Protein 5YVN (pdb70)

Nearest PDB structures (foldseek):
  3vln-assembly1_A-2  TM=1.001E+00  e=2.030E-38  Homo sapiens
  4is0-assembly1_A-2  TM=9.999E-01  e=3.212E-38  Homo sapiens
  6mhb-assembly2_F  TM=9.960E-01  e=1.726E-37  Homo sapiens
  6mhc-assembly1_B  TM=9.888E-01  e=3.153E-36  Homo sapiens
  8qll-assembly1_B  TM=9.725E-01  e=2.127E-32  Rattus norvegicus

GO terms:
  GO:0005737 cytoplasm (C, IDA)
  GO:0042178 xenobiotic catabolic process (P, IDA)
  GO:0016491 oxidoreductase activity (F, IDA)
  GO:0045174 glutathione dehydrogenase (ascorbate) activity (F, IDA)
  GO:0004364 glutathione transferase activity (F, IDA)
  GO:0019852 L-ascorbic acid metabolic process (P, IDA)
  GO:0071243 cellular response to arsenic-containing substance (P, IDA)
  GO:0045174 glutathione dehydrogenase (ascorbate) activity (F, EXP)
  GO:0004364 glutathione transferase activity (F, EXP)
  GO:0005829 cytosol (C, TAS)
  GO:0005515 protein binding (F, IPI)
  GO:0010880 regulation of release of sequestered calcium ion into cytosol by sarcoplasmic reticulum (P, IDA)
  GO:0010881 regulation of cardiac muscle contraction by regulation of the release of sequestered calcium ion (P, IDA)
  GO:0014810 positive regulation of skeletal muscle contraction by regulation of release of sequestered calcium ion (P, IDA)
  GO:0051280 negative regulation of release of sequestered calcium ion into cytosol (P, IDA)
  GO:0051281 positive regulation of release of sequestered calcium ion into cytosol (P, IDA)
  GO:0070062 extracellular exosome (C, HDA)

Sequence (238 aa):
ESARSLGKGSAPPGPVPEGSIRIYSMRFCPFAERTRLVLKAKGIRHEVININLKNKPEWFFKKNPFGLVPVLENSQGQLIYESAITCEYLDEAYPGKKLLPDDPYEKACQKMILELFSKVPSLVGSFIRSQNKEDYAGLKEEFRKEFTKLEEVLTNNKKTTFFGGNSISMIDYLIWPWFERLEAMKLNECVDHTPKLKLWMAAMKEDPTVSALLTSEKDWQGFLELYLQNSPEACCDYGL

CATH classification: 3.40.30.10 (+1 more: 1.20.1050.10)

InterPro domains:
  IPR004045 Glutathione S-transferase, N-terminal [PF13409] (31-95)
  IPR004045 Glutathione S-transferase, N-terminal [PS50404] (22-101)
  IPR004046 Glutathione S-transferase, C-terminal [PF14497] (140-218)
  IPR005442 Glutathione S-transferase, omega-class [PR01625] (22-37)
  IPR005442 Glutathione S-transferase, omega-class [PR01625] (97-111)
  IPR005442 Glutathione S-transferase, omega-class [PR01625] (164-183)
  IPR010987 Glutathione S-transferase, C-terminal-like [PS50405] (106-230)
  IPR036249 Thioredoxin-like superfamily [SSF52833] (24-121)
  IPR036282 Glutathione S-transferase, C-terminal domain superfamily [SSF47616] (103-238)
  IPR040079 Glutathione transferase family [SFLDS00019] (22-223)
  IPR045073 Glutathione S-transferase Omega/Tau-like [SFLDG01152] (22-223)
  IPR050983 Glutathione S-transferase Omega/HSP26 [PTHR43968] (1-241)

B-factor: mean 21.1, std 11.39, range [7.14, 67.26]

Radius of gyration: 18.1 Å; Cα contacts (8 Å, |Δi|>4): 358; chains: 1; bounding box: 29×46×52 Å

Secondary structure (DSSP, 8-state):
-TTPPB-TTPPPP-PPPTT-EEEEE-TT-HHHHHHHHHHHHTT--EEEEEB-TTS--GGGGGT-TT--S-EEE-TT--EEESHHHHHHHHHHHS-SS-SS-SSHHHHHHHHHHHHHHTTHHHHHHHTTT--SHHHHHHHHHHHHHHHHHHHHHHHHH--SBTTBSS--HHHHHHHHHHHTHHHHT-GGGGTT-HHHHHHHHHHHTSHHHHHHPPPHHHHHHHHHHHTTT-TTGGGTT-

Organism: Homo sapiens (NCBI:txid9606)

Foldseek 3Di:
DVQDADFAPGDDDDAADPQEKEWAAFLLDLLQQLLQLLCVVQVRHYYYHYALLLGGYPCCCVLPVVSDDTWMAHNVGDIDDGSVRSSVCSQVVGDDDHLADPDPVLNVQLVVVCVLLVCLVCLVVLLLVQDDDVSVVVSLVVLLVSVVSVLVQCVVQVELENSHVDRGSSCSNRLSSVLCCVLSVNLCSCVVSVSVNSSNVVQCVDPSSVVSRDDSVQSNQLVVCVSVSHSCSSVGPD

Solvent-accessible surface area: 11954 Å² total; per-residue (Å²): 140,123,37,122,13,58,14,139,68,30,77,92,31,43,123,6,69,160,52,19,0,11,0,0,0,4,61,9,11,25,84,0,3,16,0,37,0,0,1,91,32,23,68,12,169,66,56,66,24,10,0,12,35,69,58,60,0,97,12,0,96,171,35,2,96,123,0,98,12,4,0,0,15,15,54,146,41,93,70,26,69,81,8,23,90,0,0,40,58,0,3,129,53,55,110,55,130,94,4,16,39,124,71,105,142,72,61,40,27,8,95,104,10,35,123,63,1,57,123,1,25,80,23,32,11,29,39,91,173,30,158,80,160,115,58,69,54,39,5,37,100,71,0,52,132,8,0,64,63,0,18,111,24,2,59,124,74,153,34,70,21,1,32,14,110,71,20,15,0,1,0,5,8,0,0,0,5,3,23,13,1,84,14,4,111,0,57,94,1,0,71,145,5,78,76,0,102,125,3,15,53,19,0,91,138,17,109,13,0,61,66,30,62,43,59,56,146,57,19,90,11,10,28,95,42,64,89,127,102,14,64,105,0,2,16,72,69,66

Structure (mmCIF, N/CA/C/O backbone):
data_5YVN
#
_entry.id   5YVN
#
_cell.length_a   57.226
_cell.length_b   57.226
_cell.length_c   140.051
_cell.angle_alpha   90.00
_cell.angle_beta   90.00
_cell.angle_gamma   120.00
#
_symmetry.space_group_name_H-M   'P 31 2 1'
#
loop_
_entity.id
_entity.type
_entity.pdbx_description
1 polymer 'Glutathione S-transferase omega-1'
2 non-polymer GLUTATHIONE
3 non-polymer 'SULFATE ION'
4 non-polymer 'ACETATE ION'
5 water water
#
loop_
_atom_site.group_PDB
_atom_site.id
_atom_site.type_symbol
_atom_site.label_atom_id
_atom_site.label_alt_id
_atom_site.label_comp_id
_atom_site.label_asym_id
_atom_site.label_entity_id
_atom_site.label_seq_id
_atom_site.pdbx_PDB_ins_code
_atom_site.Cartn_x
_atom_site.Cartn_y
_atom_site.Cartn_z
_atom_site.occupancy
_atom_site.B_iso_or_equiv
_atom_site.auth_seq_id
_atom_site.auth_comp_id
_atom_site.auth_asym_id
_atom_site.auth_atom_id
_atom_site.pdbx_PDB_model_num
ATOM 1 N N . GLU A 1 4 ? 35.560 -4.802 2.225 1.00 39.17 4 GLU A N 1
ATOM 2 C CA . GLU A 1 4 ? 34.373 -4.516 1.428 1.00 34.01 4 GLU A CA 1
ATOM 3 C C . GLU A 1 4 ? 33.605 -5.795 1.102 1.00 30.24 4 GLU A C 1
ATOM 4 O O . GLU A 1 4 ? 32.484 -5.750 0.601 1.00 25.92 4 GLU A O 1
ATOM 10 N N . SER A 1 5 ? 34.205 -6.942 1.401 1.00 27.55 5 SER A N 1
ATOM 11 C CA . SER A 1 5 ? 33.520 -8.219 1.237 1.00 29.17 5 SER A CA 1
ATOM 12 C C . SER A 1 5 ? 32.296 -8.303 2.146 1.00 23.23 5 SER A C 1
ATOM 13 O O . SER A 1 5 ? 31.356 -9.054 1.882 1.00 26.45 5 SER A O 1
ATOM 16 N N . ALA A 1 6 ? 32.326 -7.532 3.230 1.00 21.18 6 ALA A N 1
ATOM 17 C CA . ALA A 1 6 ? 31.259 -7.538 4.218 1.00 18.05 6 ALA A CA 1
ATOM 18 C C . ALA A 1 6 ? 30.072 -6.667 3.815 1.00 14.13 6 ALA A C 1
ATOM 19 O O . ALA A 1 6 ? 29.061 -6.661 4.500 1.00 13.60 6 ALA A O 1
ATOM 21 N N . ARG A 1 7 ? 30.192 -5.933 2.710 1.00 14.98 7 ARG A N 1
ATOM 22 C CA . ARG A 1 7 ? 29.092 -5.079 2.257 1.00 14.32 7 ARG A CA 1
ATOM 23 C C . ARG A 1 7 ? 27.778 -5.853 2.127 1.00 14.41 7 ARG A C 1
ATOM 24 O O . ARG A 1 7 ? 27.750 -6.992 1.622 1.00 14.68 7 ARG A O 1
ATOM 32 N N . SER A 1 8 ? 26.687 -5.236 2.572 1.00 13.26 8 SER A N 1
ATOM 33 C CA . SER A 1 8 ? 25.394 -5.903 2.583 1.00 13.56 8 SER A CA 1
ATOM 34 C C . SER A 1 8 ? 24.804 -6.071 1.198 1.00 15.29 8 SER A C 1
ATOM 35 O O . SER A 1 8 ? 25.149 -5.347 0.261 1.00 17.18 8 SER A O 1
ATOM 38 N N . LEU A 1 9 ? 23.908 -7.043 1.088 1.00 13.59 9 LEU A N 1
ATOM 39 C CA . LEU A 1 9 ? 23.107 -7.218 -0.112 1.00 14.25 9 LEU A CA 1
ATOM 40 C C . LEU A 1 9 ? 21.731 -6.613 0.130 1.00 13.18 9 LEU A C 1
ATOM 41 O O . LEU A 1 9 ? 21.111 -6.841 1.178 1.00 14.19 9 LEU A O 1
ATOM 46 N N . GLY A 1 10 ? 21.265 -5.829 -0.832 1.00 17.13 10 GLY A N 1
ATOM 47 C CA . GLY A 1 10 ? 19.985 -5.167 -0.691 1.00 16.86 10 GLY A CA 1
ATOM 48 C C . GLY A 1 10 ? 19.085 -5.345 -1.896 1.00 18.18 10 GLY A C 1
ATOM 49 O O . GLY A 1 10 ? 19.267 -6.260 -2.701 1.00 16.70 10 GLY A O 1
ATOM 50 N N . LYS A 1 11 ? 18.109 -4.454 -2.024 1.00 16.66 11 LYS A N 1
ATOM 51 C CA . LYS A 1 11 ? 17.145 -4.526 -3.108 1.00 20.10 11 LYS A CA 1
ATOM 52 C C . LYS A 1 11 ? 17.858 -4.543 -4.454 1.00 20.07 11 LYS A C 1
ATOM 53 O O . LYS A 1 11 ? 18.744 -3.726 -4.713 1.00 22.59 11 LYS A O 1
ATOM 59 N N . GLY A 1 12 ? 17.471 -5.487 -5.307 1.00 19.58 12 GLY A N 1
ATOM 60 C CA . GLY A 1 12 ? 18.070 -5.606 -6.620 1.00 17.19 12 GLY A CA 1
ATOM 61 C C . GLY A 1 12 ? 19.238 -6.576 -6.678 1.00 16.53 12 GLY A C 1
ATOM 62 O O . GLY A 1 12 ? 19.657 -6.951 -7.771 1.00 18.92 12 GLY A O 1
ATOM 63 N N . SER A 1 13 ? 19.776 -6.975 -5.529 1.00 16.83 13 SER A N 1
ATOM 64 C CA . SER A 1 13 ? 20.902 -7.903 -5.532 1.00 17.31 13 SER A CA 1
ATOM 65 C C . SER A 1 13 ? 20.464 -9.264 -6.047 1.00 16.28 13 SER A C 1
ATOM 66 O O . SER A 1 13 ? 19.293 -9.644 -5.912 1.00 17.39 13 SER A O 1
ATOM 69 N N . ALA A 1 14 ? 21.400 -9.997 -6.644 1.00 15.94 14 ALA A N 1
ATOM 70 C CA . ALA A 1 14 ? 21.116 -11.335 -7.144 1.00 16.21 14 ALA A CA 1
ATOM 71 C C . ALA A 1 14 ? 20.964 -12.312 -5.988 1.00 16.44 14 ALA A C 1
ATOM 72 O O . ALA A 1 14 ? 21.719 -12.250 -5.026 1.00 14.15 14 ALA A O 1
ATOM 74 N N . PRO A 1 15 ? 19.979 -13.219 -6.081 1.00 15.44 15 PRO A N 1
ATOM 75 C CA . PRO A 1 15 ? 19.885 -14.283 -5.079 1.00 16.81 15 PRO A CA 1
ATOM 76 C C . PRO A 1 15 ? 21.192 -15.076 -5.028 1.00 15.01 15 PRO A C 1
ATOM 77 O O . PRO A 1 15 ? 21.743 -15.406 -6.076 1.00 16.14 15 PRO A O 1
ATOM 81 N N . PRO A 1 16 ? 21.689 -15.371 -3.827 1.00 14.30 16 PRO A N 1
ATOM 82 C CA . PRO A 1 16 ? 22.975 -16.063 -3.712 1.00 14.74 16 PRO A CA 1
ATOM 83 C C . PRO A 1 16 ? 22.887 -17.529 -4.107 1.00 15.15 16 PRO A C 1
ATOM 84 O O . PRO A 1 16 ? 21.799 -18.115 -4.119 1.00 16.64 16 PRO A O 1
ATOM 88 N N . GLY A 1 17 ? 24.029 -18.118 -4.428 1.00 15.40 17 GLY A N 1
ATOM 89 C CA . GLY A 1 17 ? 24.076 -19.512 -4.807 1.00 15.04 17 GLY A CA 1
ATOM 90 C C . GLY A 1 17 ? 24.055 -20.429 -3.600 1.00 12.76 17 GLY A C 1
ATOM 91 O O . GLY A 1 17 ? 24.015 -19.984 -2.451 1.00 12.51 17 GLY A O 1
ATOM 92 N N . PRO A 1 18 ? 24.083 -21.735 -3.858 1.00 13.24 18 PRO A N 1
ATOM 93 C CA . PRO A 1 18 ? 24.067 -22.724 -2.784 1.00 15.05 18 PRO A CA 1
ATOM 94 C C . PRO A 1 18 ? 25.246 -22.579 -1.827 1.00 15.18 18 PRO A C 1
ATOM 95 O O . PRO A 1 18 ? 26.339 -22.155 -2.198 1.00 14.34 18 PRO A O 1
ATOM 99 N N . VAL A 1 19 ? 25.003 -22.955 -0.583 1.00 13.48 19 VAL A N 1
ATOM 100 C CA . VAL A 1 19 ? 26.034 -23.012 0.433 1.00 12.14 19 VAL A CA 1
ATOM 101 C C . VAL A 1 19 ? 26.927 -24.227 0.162 1.00 12.85 19 VAL A C 1
ATOM 102 O O . VAL A 1 19 ? 26.441 -25.340 -0.022 1.00 14.66 19 VAL A O 1
ATOM 106 N N . PRO A 1 20 ? 28.244 -24.020 0.131 1.00 13.21 20 PRO A N 1
ATOM 107 C CA . PRO A 1 20 ? 29.123 -25.152 -0.168 1.00 17.08 20 PRO A CA 1
ATOM 108 C C . PRO A 1 20 ? 29.166 -26.191 0.946 1.00 15.90 20 PRO A C 1
ATOM 109 O O . PRO A 1 20 ? 29.067 -25.856 2.124 1.00 15.52 20 PRO A O 1
ATOM 113 N N . GLU A 1 21 ? 29.319 -27.451 0.563 1.00 17.44 21 GLU A N 1
ATOM 114 C CA . GLU A 1 21 ? 29.498 -28.520 1.530 1.00 18.30 21 GLU A CA 1
ATOM 115 C C . GLU A 1 21 ? 30.646 -28.177 2.476 1.00 18.16 21 GLU A C 1
ATOM 116 O O . GLU A 1 21 ? 31.674 -27.649 2.053 1.00 19.83 21 GLU A O 1
ATOM 122 N N . GLY A 1 22 ? 30.455 -28.442 3.763 1.00 18.67 22 GLY A N 1
ATOM 123 C CA . GLY A 1 22 ? 31.482 -28.156 4.746 1.00 19.57 22 GLY A CA 1
ATOM 124 C C . GLY A 1 22 ? 31.348 -26.806 5.425 1.00 17.40 22 GLY A C 1
ATOM 125 O O . GLY A 1 22 ? 32.045 -26.545 6.409 1.00 19.27 22 GLY A O 1
ATOM 126 N N . SER A 1 23 ? 30.459 -25.952 4.908 1.00 15.15 23 SER A N 1
ATOM 127 C CA . SER A 1 23 ? 30.193 -24.637 5.486 1.00 14.80 23 SER A CA 1
ATOM 128 C C . SER A 1 23 ? 28.725 -24.460 5.789 1.00 12.32 23 SER A C 1
ATOM 129 O O . SER A 1 23 ? 27.870 -25.101 5.189 1.00 14.43 23 SER A O 1
ATOM 132 N N . ILE A 1 24 ? 28.433 -23.580 6.731 1.00 12.60 24 ILE A N 1
ATOM 133 C CA . ILE A 1 24 ? 27.071 -23.122 6.914 1.00 10.24 24 ILE A CA 1
ATOM 134 C C . ILE A 1 24 ? 27.068 -21.611 6.675 1.00 11.13 24 ILE A C 1
ATOM 135 O O . ILE A 1 24 ? 28.092 -20.952 6.851 1.00 12.17 24 ILE A O 1
ATOM 140 N N . ARG A 1 25 ? 25.943 -21.076 6.223 1.00 10.28 25 ARG A N 1
ATOM 141 C CA . ARG A 1 25 ? 25.828 -19.653 5.933 1.00 9.75 25 ARG A CA 1
ATOM 142 C C . ARG A 1 25 ? 24.931 -18.978 6.954 1.00 9.10 25 ARG A C 1
ATOM 143 O O . ARG A 1 25 ? 23.882 -19.510 7.316 1.00 9.57 25 ARG A O 1
ATOM 151 N N . ILE A 1 26 ? 25.343 -17.811 7.429 1.00 8.76 26 ILE A N 1
ATOM 152 C CA . ILE A 1 26 ? 24.455 -16.966 8.205 1.00 7.86 26 ILE A CA 1
ATOM 153 C C . ILE A 1 26 ? 24.105 -15.699 7.422 1.00 8.09 26 ILE A C 1
ATOM 154 O O . ILE A 1 26 ? 24.989 -15.003 6.895 1.00 9.38 26 ILE A O 1
ATOM 159 N N . TYR A 1 27 ? 22.801 -15.431 7.335 1.00 8.91 27 TYR A N 1
ATOM 160 C CA . TYR A 1 27 ? 22.283 -14.142 6.894 1.00 8.83 27 TYR A CA 1
ATOM 161 C C . TYR A 1 27 ? 22.217 -13.282 8.138 1.00 9.09 27 TYR A C 1
ATOM 162 O O . TYR A 1 27 ? 21.530 -13.649 9.117 1.00 9.57 27 TYR A O 1
ATOM 171 N N . SER A 1 28 ? 22.934 -12.156 8.109 1.00 8.55 28 SER A N 1
ATOM 172 C CA . SER A 1 28 ? 23.238 -11.397 9.307 1.00 8.86 28 SER A CA 1
ATOM 173 C C . SER A 1 28 ? 23.130 -9.913 9.011 1.00 8.48 28 SER A C 1
ATOM 174 O O . SER A 1 28 ? 22.744 -9.490 7.906 1.00 9.45 28 SER A O 1
ATOM 177 N N . MET A 1 29 ? 23.481 -9.120 10.011 1.00 9.23 29 MET A N 1
ATOM 178 C CA . MET A 1 29 ? 23.734 -7.702 9.831 1.00 9.56 29 MET A CA 1
ATOM 179 C C . MET A 1 29 ? 24.733 -7.375 10.928 1.00 9.28 29 MET A C 1
ATOM 180 O O . MET A 1 29 ? 24.563 -7.831 12.058 1.00 10.66 29 MET A O 1
ATOM 185 N N . ARG A 1 30 ? 25.773 -6.607 10.621 1.00 10.60 30 ARG A N 1
ATOM 186 C CA . ARG A 1 30 ? 26.924 -6.512 11.519 1.00 12.17 30 ARG A CA 1
ATOM 187 C C . ARG A 1 30 ? 26.600 -5.895 12.871 1.00 10.56 30 ARG A C 1
ATOM 188 O O . ARG A 1 30 ? 27.327 -6.121 13.831 1.00 12.96 30 ARG A O 1
ATOM 196 N N . PHE A 1 31 ? 25.516 -5.132 12.949 1.00 11.05 31 PHE A N 1
ATOM 197 C CA . PHE A 1 31 ? 25.166 -4.421 14.173 1.00 12.09 31 PHE A CA 1
ATOM 198 C C . PHE A 1 31 ? 23.904 -4.997 14.826 1.00 12.76 31 PHE A C 1
ATOM 199 O O . PHE A 1 31 ? 23.390 -4.429 15.783 1.00 15.51 31 PHE A O 1
ATOM 207 N N . CYS A 1 32 ? 23.414 -6.128 14.328 1.00 11.99 32 CYS A N 1
ATOM 208 C CA . CYS A 1 32 ? 22.213 -6.755 14.890 1.00 13.31 32 CYS A CA 1
ATOM 209 C C . CYS A 1 32 ? 22.545 -7.623 16.112 1.00 9.88 32 CYS A C 1
ATOM 210 O O . CYS A 1 32 ? 23.312 -8.581 15.999 1.00 10.21 32 CYS A O 1
ATOM 213 N N . PRO A 1 33 ? 21.952 -7.317 17.285 1.00 10.38 33 PRO A N 1
ATOM 214 C CA . PRO A 1 33 ? 22.313 -8.112 18.474 1.00 9.16 33 PRO A CA 1
ATOM 215 C C . PRO A 1 33 ? 21.760 -9.539 18.413 1.00 9.26 33 PRO A C 1
ATOM 216 O O . PRO A 1 33 ? 22.386 -10.461 18.940 1.00 10.36 33 PRO A O 1
ATOM 220 N N . PHE A 1 34 ? 20.622 -9.745 17.758 1.00 9.06 34 PHE A N 1
ATOM 221 C CA . PHE A 1 34 ? 20.103 -11.098 17.621 1.00 8.93 34 PHE A CA 1
ATOM 222 C C . PHE A 1 34 ? 21.053 -11.945 16.780 1.00 9.24 34 PHE A C 1
ATOM 223 O O . PHE A 1 34 ? 21.308 -13.103 17.102 1.00 9.28 34 PHE A O 1
ATOM 231 N N . ALA A 1 35 ? 21.565 -11.383 15.682 1.00 9.21 35 ALA A N 1
ATOM 232 C CA . ALA A 1 35 ? 22.485 -12.128 14.829 1.00 8.52 35 ALA A CA 1
ATOM 233 C C . ALA A 1 35 ? 23.839 -12.299 15.505 1.00 7.70 35 ALA A C 1
ATOM 234 O O . ALA A 1 35 ? 24.550 -13.272 15.253 1.00 8.57 35 ALA A O 1
ATOM 236 N N . GLU A 1 36 ? 24.202 -11.364 16.379 1.00 7.94 36 GLU A N 1
ATOM 237 C CA . GLU A 1 36 ? 25.457 -11.527 17.114 1.00 8.08 36 GLU A CA 1
ATOM 238 C C . GLU A 1 36 ? 25.420 -12.780 17.995 1.00 7.19 36 GLU A C 1
ATOM 239 O O . GLU A 1 36 ? 26.451 -13.419 18.192 1.00 8.90 36 GLU A O 1
ATOM 245 N N . ARG A 1 37 ? 24.244 -13.135 18.519 1.00 7.95 37 ARG A N 1
ATOM 246 C CA . ARG A 1 37 ? 24.111 -14.390 19.265 1.00 7.53 37 ARG A CA 1
ATOM 247 C C . ARG A 1 37 ? 24.644 -15.547 18.434 1.00 8.35 37 ARG A C 1
ATOM 248 O O . ARG A 1 37 ? 25.491 -16.325 18.868 1.00 8.47 37 ARG A O 1
ATOM 256 N N . THR A 1 38 ? 24.110 -15.654 17.220 1.00 8.17 38 THR A N 1
ATOM 257 C CA . THR A 1 38 ? 24.450 -16.748 16.323 1.00 8.76 38 THR A CA 1
ATOM 258 C C . THR A 1 38 ? 25.933 -16.724 15.975 1.00 7.95 38 THR A C 1
ATOM 259 O O . THR A 1 38 ? 26.605 -17.773 15.962 1.00 8.53 38 THR A O 1
ATOM 263 N N . ARG A 1 39 ? 26.464 -15.532 15.733 1.00 7.90 39 ARG A N 1
ATOM 264 C CA . ARG A 1 39 ? 27.872 -15.436 15.371 1.00 7.98 39 ARG A CA 1
ATOM 265 C C . ARG A 1 39 ? 28.768 -15.775 16.563 1.00 9.05 39 ARG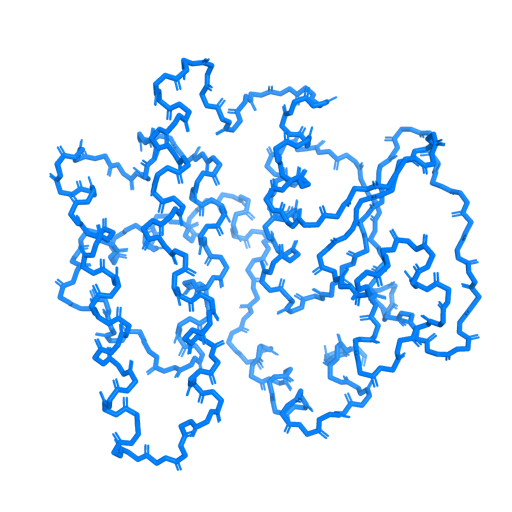 A C 1
ATOM 266 O O . ARG A 1 39 ? 29.838 -16.371 16.380 1.00 9.15 39 ARG A O 1
ATOM 274 N N . LEU A 1 40 ? 28.360 -15.417 17.783 1.00 8.58 40 LEU A N 1
ATOM 275 C CA . LEU A 1 40 ? 29.122 -15.814 18.971 1.00 8.92 40 LEU A CA 1
ATOM 276 C C . LEU A 1 40 ? 29.176 -17.336 19.069 1.00 7.94 40 LEU A C 1
ATOM 277 O O . LEU A 1 40 ? 30.224 -17.910 19.364 1.00 9.00 40 LEU A O 1
ATOM 282 N N . VAL A 1 41 ? 28.050 -17.995 18.817 1.00 8.13 41 VAL A N 1
ATOM 283 C CA . VAL A 1 41 ? 28.038 -19.445 18.886 1.00 8.99 41 VAL A CA 1
ATOM 284 C C . VAL A 1 41 ? 28.893 -20.061 17.771 1.00 9.44 41 VAL A C 1
ATOM 285 O O . VAL A 1 41 ? 29.640 -21.006 18.013 1.00 9.74 41 VAL A O 1
ATOM 289 N N . LEU A 1 42 ? 28.805 -19.529 16.549 1.00 9.08 42 LEU A N 1
ATOM 290 C CA . LEU A 1 42 ? 29.632 -20.025 15.453 1.00 8.78 42 LEU A CA 1
ATOM 291 C C . LEU A 1 42 ? 31.111 -19.945 15.813 1.00 10.29 42 LEU A C 1
ATOM 292 O O . LEU A 1 42 ? 31.880 -20.886 15.582 1.00 11.74 42 LEU A O 1
ATOM 297 N N . LYS A 1 43 ? 31.510 -18.826 16.405 1.00 9.28 43 LYS A N 1
ATOM 298 C CA . LYS A 1 43 ? 32.897 -18.641 16.772 1.00 10.24 43 LYS A CA 1
ATOM 299 C C . LYS A 1 43 ? 33.292 -19.530 17.954 1.00 10.80 43 LYS A C 1
ATOM 300 O O . LYS A 1 43 ? 34.352 -20.158 17.939 1.00 12.33 43 LYS A O 1
ATOM 306 N N . ALA A 1 44 ? 32.429 -19.599 18.967 1.00 9.69 44 ALA A N 1
ATOM 307 C CA . ALA A 1 44 ? 32.747 -20.373 20.158 1.00 9.54 44 ALA A CA 1
ATOM 308 C C . ALA A 1 44 ? 32.953 -21.837 19.813 1.00 10.84 44 ALA A C 1
ATOM 309 O O . ALA A 1 44 ? 33.814 -22.499 20.383 1.00 13.39 44 ALA A O 1
ATOM 311 N N . LYS A 1 45 ? 32.171 -22.331 18.859 1.00 11.24 45 LYS A N 1
ATOM 312 C CA . LYS A 1 45 ? 32.249 -23.738 18.479 1.00 11.98 45 LYS A CA 1
ATOM 313 C C . LYS A 1 45 ? 33.192 -24.007 17.311 1.00 13.53 45 LYS A C 1
ATOM 314 O O . LYS A 1 45 ? 33.360 -25.157 16.922 1.00 16.23 45 LYS A O 1
ATOM 320 N N . GLY A 1 46 ? 33.816 -22.967 16.761 1.00 12.10 46 GLY A N 1
ATOM 321 C CA . GLY A 1 46 ? 34.771 -23.154 15.676 1.00 13.16 46 GLY A CA 1
ATOM 322 C C . GLY A 1 46 ? 34.129 -23.703 14.413 1.00 12.56 46 GLY A C 1
ATOM 323 O O . GLY A 1 46 ? 34.712 -24.529 13.704 1.00 17.27 46 GLY A O 1
ATOM 324 N N . ILE A 1 47 ? 32.923 -23.234 14.119 1.00 12.28 47 ILE A N 1
ATOM 325 C CA . ILE A 1 47 ? 32.185 -23.701 12.955 1.00 12.16 47 ILE A CA 1
ATOM 326 C C . ILE A 1 47 ? 32.520 -22.883 11.713 1.00 14.25 47 ILE A C 1
ATOM 327 O O . ILE A 1 47 ? 32.337 -21.663 11.702 1.00 14.11 47 ILE A O 1
ATOM 332 N N . ARG A 1 48 ? 33.003 -23.556 10.670 1.00 13.38 48 ARG A N 1
ATOM 333 C CA . ARG A 1 48 ? 33.310 -22.904 9.397 1.00 14.83 48 ARG A CA 1
ATOM 334 C C . ARG A 1 48 ? 32.040 -22.337 8.797 1.00 12.16 48 ARG A C 1
ATOM 335 O O . ARG A 1 48 ? 31.042 -23.043 8.677 1.00 13.71 48 ARG A O 1
ATOM 343 N N . HIS A 1 49 ? 32.071 -21.065 8.407 1.00 11.69 49 HIS A N 1
ATOM 344 C CA . HIS A 1 49 ? 30.857 -20.431 7.917 1.00 10.61 49 HIS A CA 1
ATOM 345 C C . HIS A 1 49 ? 31.140 -19.265 6.992 1.00 11.64 49 HIS A C 1
ATOM 346 O O . HIS A 1 49 ? 32.240 -18.717 6.966 1.00 14.59 49 HIS A O 1
ATOM 353 N N . GLU A 1 50 ? 30.121 -18.893 6.233 1.00 12.15 50 GLU A N 1
ATOM 354 C CA . GLU A 1 50 ? 30.152 -17.659 5.474 1.00 10.89 50 GLU A CA 1
ATOM 355 C C . GLU A 1 50 ? 29.036 -16.756 5.950 1.00 10.41 50 GLU A C 1
ATOM 356 O O . GLU A 1 50 ? 28.086 -17.207 6.595 1.00 10.93 50 GLU A O 1
ATOM 362 N N . VAL A 1 51 ? 29.190 -15.468 5.667 1.00 11.94 51 VAL A N 1
ATOM 363 C CA . VAL A 1 51 ? 28.286 -14.436 6.132 1.00 10.87 51 VAL A CA 1
ATOM 364 C C . VAL A 1 51 ? 27.750 -13.674 4.940 1.00 11.04 51 VAL A C 1
ATOM 365 O O . VAL A 1 51 ? 28.5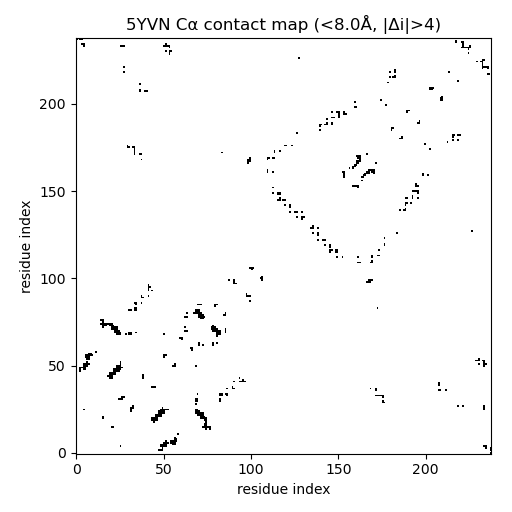30 -13.222 4.091 1.00 11.83 51 VAL A O 1
ATOM 369 N N . ILE A 1 52 ? 26.431 -13.511 4.889 1.00 9.80 52 ILE A N 1
ATOM 370 C CA . ILE A 1 52 ? 25.822 -12.553 3.987 1.00 10.22 52 ILE A CA 1
ATOM 371 C C . ILE A 1 52 ? 25.098 -11.525 4.831 1.00 9.79 52 ILE A C 1
ATOM 372 O O . ILE A 1 52 ? 24.157 -11.860 5.560 1.00 9.64 52 ILE A O 1
ATOM 377 N N . ASN A 1 53 ? 25.565 -10.284 4.783 1.00 9.92 53 ASN A N 1
ATOM 378 C CA . ASN A 1 53 ? 24.869 -9.211 5.468 1.00 9.62 53 ASN A CA 1
ATOM 379 C C . ASN A 1 53 ? 23.710 -8.702 4.620 1.00 9.67 53 ASN A C 1
ATOM 380 O O . ASN A 1 53 ? 23.833 -8.564 3.405 1.00 10.83 53 ASN A O 1
ATOM 385 N N . ILE A 1 54 ? 22.575 -8.461 5.271 1.00 9.98 54 ILE A N 1
ATOM 386 C CA . ILE A 1 54 ? 21.362 -8.008 4.616 1.00 9.96 54 ILE A CA 1
ATOM 387 C C . ILE A 1 54 ? 21.120 -6.539 4.940 1.00 10.72 54 ILE A C 1
ATOM 388 O O . ILE A 1 54 ? 21.192 -6.142 6.104 1.00 11.53 54 ILE A O 1
ATOM 393 N N . ASN A 1 55 ? 20.842 -5.739 3.922 1.00 11.39 55 ASN A N 1
ATOM 394 C CA . ASN A 1 55 ? 20.462 -4.352 4.148 1.00 13.27 55 ASN A CA 1
ATOM 395 C C . ASN A 1 55 ? 19.035 -4.294 4.669 1.00 14.04 55 ASN A C 1
ATOM 396 O O . ASN A 1 55 ? 18.094 -4.367 3.892 1.00 15.27 55 ASN A O 1
ATOM 401 N N . LEU A 1 56 ? 18.881 -4.166 5.984 1.00 13.71 56 LEU A N 1
ATOM 402 C CA . LEU A 1 56 ? 17.557 -4.265 6.592 1.00 14.55 56 LEU A CA 1
ATOM 403 C C . LEU A 1 56 ? 16.657 -3.071 6.283 1.00 17.33 56 LEU A C 1
ATOM 404 O O . LEU A 1 56 ? 15.442 -3.167 6.447 1.00 20.70 56 LEU A O 1
ATOM 409 N N . LYS A 1 57 ? 17.238 -1.969 5.811 1.00 15.24 57 LYS A N 1
ATOM 410 C CA . LYS A 1 57 ? 16.450 -0.801 5.393 1.00 17.87 57 LYS A CA 1
ATOM 411 C C . LYS A 1 57 ? 16.150 -0.781 3.897 1.00 21.06 57 LYS A C 1
ATOM 412 O O . LYS A 1 57 ? 15.508 0.148 3.401 1.00 26.83 57 LYS A O 1
ATOM 418 N N . ASN A 1 58 ? 16.621 -1.792 3.179 1.00 17.70 58 ASN A N 1
ATOM 419 C CA . ASN A 1 58 ? 16.451 -1.869 1.739 1.00 19.98 58 ASN A CA 1
ATOM 420 C C . ASN A 1 58 ? 16.654 -3.314 1.315 1.00 16.84 58 ASN A C 1
ATOM 421 O O . ASN A 1 58 ? 17.623 -3.634 0.631 1.00 18.97 58 ASN A O 1
ATOM 426 N N . LYS A 1 59 ? 15.755 -4.189 1.757 1.00 18.05 59 LYS A N 1
ATOM 427 C CA . LYS A 1 59 ? 15.973 -5.633 1.695 1.00 18.18 59 LYS A CA 1
ATOM 428 C C . LYS A 1 59 ? 15.876 -6.201 0.297 1.00 16.27 59 LYS A C 1
ATOM 429 O O . LYS A 1 59 ? 15.096 -5.717 -0.521 1.00 20.73 59 LYS A O 1
ATOM 435 N N . PRO A 1 60 ? 16.667 -7.246 0.024 1.00 17.02 60 PRO A N 1
ATOM 436 C CA . PRO A 1 60 ? 16.451 -8.021 -1.197 1.00 18.27 60 PRO A CA 1
ATOM 437 C C . PRO A 1 60 ? 15.105 -8.712 -1.106 1.00 17.53 60 PRO A C 1
ATOM 438 O O . PRO A 1 60 ? 14.768 -9.255 -0.055 1.00 18.85 60 PRO A O 1
ATOM 442 N N . GLU A 1 61 ? 14.347 -8.694 -2.186 1.00 21.24 61 GLU A N 1
ATOM 443 C CA . GLU A 1 61 ? 13.084 -9.400 -2.233 1.00 21.11 61 GLU A CA 1
ATOM 444 C C . GLU A 1 61 ? 13.283 -10.893 -1.948 1.00 22.53 61 GLU A C 1
ATOM 445 O O . GLU A 1 61 ? 12.495 -11.524 -1.229 1.00 21.44 61 GLU A O 1
ATOM 451 N N . TRP A 1 62 ? 14.364 -11.451 -2.480 1.00 18.32 62 TRP A N 1
ATOM 452 C CA . TRP A 1 62 ? 14.618 -12.874 -2.313 1.00 17.17 62 TRP A CA 1
ATOM 453 C C . TRP A 1 62 ? 14.848 -13.269 -0.861 1.00 16.20 62 TRP A C 1
ATOM 454 O O . TRP A 1 62 ? 14.768 -14.444 -0.524 1.00 16.20 62 TRP A O 1
ATOM 465 N N . PHE A 1 63 ? 15.143 -12.308 0.009 1.00 14.93 63 PHE A N 1
ATOM 466 C CA . PHE A 1 63 ? 15.438 -12.664 1.392 1.00 14.13 63 PHE A CA 1
ATOM 467 C C . PHE A 1 63 ? 14.201 -13.243 2.096 1.00 14.38 63 PHE A C 1
ATOM 468 O O . PHE A 1 63 ? 14.327 -14.054 3.012 1.00 13.61 63 PHE A O 1
ATOM 476 N N . PHE A 1 64 ? 13.011 -12.868 1.647 1.00 14.98 64 PHE A N 1
ATOM 477 C CA . PHE A 1 64 ? 11.811 -13.427 2.254 1.00 14.56 64 PHE A CA 1
ATOM 478 C C . PHE A 1 64 ? 11.636 -14.909 1.905 1.00 16.26 64 PHE A C 1
ATOM 479 O O . PHE A 1 64 ? 10.853 -15.605 2.546 1.00 19.07 64 PHE A O 1
ATOM 487 N N . LYS A 1 65 ? 12.405 -15.402 0.934 1.00 16.71 65 LYS A N 1
ATOM 488 C CA . LYS A 1 65 ? 12.426 -16.831 0.633 1.00 16.44 65 LYS A CA 1
ATOM 489 C C . LYS A 1 65 ? 13.304 -17.568 1.637 1.00 16.12 65 LYS A C 1
ATOM 490 O O . LYS A 1 65 ? 13.182 -18.781 1.806 1.00 17.64 65 LYS A O 1
ATOM 496 N N . LYS A 1 66 ? 14.186 -16.838 2.307 1.00 12.62 66 LYS A N 1
ATOM 497 C CA . LYS A 1 66 ? 15.029 -17.442 3.330 1.00 11.56 66 LYS A CA 1
ATOM 498 C C . LYS A 1 66 ? 14.314 -17.465 4.685 1.00 13.30 66 LYS A C 1
ATOM 499 O O . LYS A 1 66 ? 14.490 -18.387 5.475 1.00 14.37 66 LYS A O 1
ATOM 505 N N . ASN A 1 67 ? 13.514 -16.434 4.940 1.00 13.23 67 ASN A N 1
ATOM 506 C CA . ASN A 1 67 ? 12.774 -16.285 6.191 1.00 12.35 67 ASN A CA 1
ATOM 507 C C . ASN A 1 67 ? 11.513 -15.490 5.892 1.00 14.37 67 ASN A C 1
ATOM 508 O O . ASN A 1 67 ? 11.617 -14.322 5.548 1.00 14.17 67 ASN A O 1
ATOM 513 N N . PRO A 1 68 ? 10.321 -16.109 6.020 1.00 14.46 68 PRO A N 1
ATOM 514 C CA . PRO A 1 68 ? 9.072 -15.392 5.739 1.00 16.91 68 PRO A CA 1
ATOM 515 C C . PRO A 1 68 ? 8.889 -14.162 6.631 1.00 14.89 68 PRO A C 1
ATOM 516 O O . PRO A 1 68 ? 8.195 -13.235 6.232 1.00 18.39 68 PRO A O 1
ATOM 520 N N . PHE A 1 69 ? 9.529 -14.140 7.800 1.00 16.17 69 PHE A N 1
ATOM 521 C CA . PHE A 1 69 ? 9.467 -12.974 8.685 1.00 15.62 69 PHE A CA 1
ATOM 522 C C . PHE A 1 69 ? 10.378 -11.835 8.214 1.00 14.57 69 PHE A C 1
ATOM 523 O O . PHE A 1 69 ? 10.247 -10.711 8.668 1.00 16.78 69 PHE A O 1
ATOM 531 N N . GLY A 1 70 ? 11.320 -12.140 7.327 1.00 13.29 70 GLY A N 1
ATOM 532 C CA . GLY A 1 70 ? 12.214 -11.125 6.802 1.00 14.93 70 GLY A CA 1
ATOM 533 C C . GLY A 1 70 ? 13.195 -10.563 7.818 1.00 12.96 70 GLY A C 1
ATOM 534 O O . GLY A 1 70 ? 13.630 -9.414 7.687 1.00 14.12 70 GLY A O 1
ATOM 535 N N . LEU A 1 71 ? 13.551 -11.367 8.822 1.00 11.46 71 LEU A N 1
ATOM 536 C CA . LEU A 1 71 ? 14.481 -10.942 9.858 1.00 10.90 71 LEU A CA 1
ATOM 537 C C . LEU A 1 71 ? 15.788 -11.703 9.812 1.00 11.02 71 LEU A C 1
ATOM 538 O O . LEU A 1 71 ? 15.830 -12.841 9.343 1.00 10.83 71 LEU A O 1
ATOM 543 N N . VAL A 1 72 ? 16.826 -11.096 10.347 1.00 10.35 72 VAL A N 1
ATOM 544 C CA . VAL A 1 72 ? 18.075 -11.791 10.580 1.00 9.98 72 VAL A CA 1
ATOM 545 C C . VAL A 1 72 ? 18.165 -12.013 12.067 1.00 9.19 72 VAL A C 1
ATOM 546 O O . VAL A 1 72 ? 17.691 -11.274 12.877 1.00 10.36 72 VAL A O 1
ATOM 550 N N . PRO A 1 73 ? 18.845 -13.119 12.590 1.00 7.96 73 PRO A N 1
ATOM 551 C CA . PRO A 1 73 ? 19.600 -14.029 11.715 1.00 8.23 73 PRO A CA 1
ATOM 552 C C . PRO A 1 73 ? 18.819 -15.192 11.081 1.00 7.50 73 PRO A C 1
ATOM 553 O O . PRO A 1 73 ? 17.779 -15.552 11.539 1.00 9.06 73 PRO A O 1
ATOM 557 N N . VAL A 1 74 ? 19.430 -15.744 10.034 1.00 7.54 74 VAL A N 1
ATOM 558 C CA . VAL A 1 74 ? 18.962 -16.965 9.405 1.00 7.67 74 VAL A CA 1
ATOM 559 C C . VAL A 1 74 ? 20.183 -17.831 9.073 1.00 7.74 74 VAL A C 1
ATOM 560 O O . VAL A 1 74 ? 21.170 -17.303 8.602 1.00 9.63 74 VAL A O 1
ATOM 564 N N . LEU A 1 75 ? 20.083 -19.130 9.327 1.00 8.08 75 LEU A N 1
ATOM 565 C CA . LEU A 1 75 ? 21.092 -20.078 8.868 1.00 7.67 75 LEU A CA 1
ATOM 566 C C . LEU A 1 75 ? 20.616 -20.814 7.628 1.00 9.71 75 LEU A C 1
ATOM 567 O O . LEU A 1 75 ? 19.437 -21.159 7.534 1.00 9.97 75 LEU A O 1
ATOM 572 N N . GLU A 1 76 ? 21.531 -21.080 6.700 1.00 9.55 76 GLU A N 1
ATOM 573 C CA . GLU A 1 76 ? 21.248 -21.949 5.560 1.00 10.90 76 GLU A CA 1
ATOM 574 C C . GLU A 1 76 ? 22.420 -22.895 5.414 1.00 10.99 76 GLU A C 1
ATOM 575 O O . GLU A 1 76 ? 23.557 -22.444 5.385 1.00 10.78 76 GLU A O 1
ATOM 581 N N . ASN A 1 77 ? 22.164 -24.196 5.327 1.00 11.31 77 ASN A N 1
ATOM 582 C CA . ASN A 1 77 ? 23.271 -25.130 5.167 1.00 11.83 77 ASN A CA 1
ATOM 583 C C . ASN A 1 77 ? 23.351 -25.690 3.749 1.00 13.86 77 ASN A C 1
ATOM 584 O O . ASN A 1 77 ? 22.572 -25.297 2.868 1.00 12.95 77 ASN A O 1
ATOM 589 N N . SER A 1 78 ? 24.312 -26.585 3.516 1.00 14.49 78 SER A N 1
ATOM 590 C CA . SER A 1 78 ? 24.556 -27.081 2.168 1.00 14.74 78 SER A CA 1
ATOM 591 C C . SER A 1 78 ? 23.414 -27.943 1.636 1.00 16.58 78 SER A C 1
ATOM 592 O O . SER A 1 78 ? 23.292 -28.121 0.421 1.00 19.13 78 SER A O 1
ATOM 595 N N . GLN A 1 79 ? 22.592 -28.486 2.534 1.00 17.64 79 GLN A N 1
ATOM 596 C CA . GLN A 1 79 ? 21.406 -29.251 2.147 1.00 18.30 79 GLN A CA 1
ATOM 597 C C . GLN A 1 79 ? 20.223 -28.347 1.821 1.00 19.62 79 GLN A C 1
ATOM 598 O O . GLN A 1 79 ? 19.166 -28.825 1.404 1.00 22.15 79 GLN A O 1
ATOM 604 N N . GLY A 1 80 ? 20.391 -27.045 2.018 1.00 17.33 80 GLY A N 1
ATOM 605 C CA . GLY A 1 80 ? 19.341 -26.093 1.707 1.00 16.15 80 GLY A CA 1
ATOM 606 C C . GLY A 1 80 ? 18.370 -25.835 2.851 1.00 15.20 80 GLY A C 1
ATOM 607 O O . GLY A 1 80 ? 17.385 -25.115 2.684 1.00 17.08 80 GLY A O 1
ATOM 608 N N . GLN A 1 81 ? 18.645 -26.414 4.017 1.00 13.62 81 GLN A N 1
ATOM 609 C CA . GLN A 1 81 ? 17.797 -26.225 5.192 1.00 13.46 81 GLN A CA 1
ATOM 610 C C . GLN A 1 81 ? 17.934 -24.800 5.707 1.00 10.75 81 GLN A C 1
ATOM 611 O O . GLN A 1 81 ? 19.037 -24.264 5.727 1.00 11.95 81 GLN A O 1
ATOM 617 N N . LEU A 1 82 ? 16.817 -24.208 6.130 1.00 10.64 82 LEU A N 1
ATOM 618 C CA . LEU A 1 82 ? 16.771 -22.833 6.616 1.00 11.60 82 LEU A CA 1
ATOM 619 C C . LEU A 1 82 ? 16.273 -22.795 8.051 1.00 11.34 82 LEU A C 1
ATOM 620 O O . LEU A 1 82 ? 15.256 -23.403 8.384 1.00 11.39 82 LEU A O 1
ATOM 625 N N . ILE A 1 83 ? 16.988 -22.107 8.906 1.00 9.42 83 ILE A N 1
ATOM 626 C CA . ILE A 1 83 ? 16.622 -21.997 10.323 1.00 8.91 83 ILE A CA 1
ATOM 627 C C . ILE A 1 83 ? 16.666 -20.525 10.713 1.00 9.26 83 ILE A C 1
ATOM 628 O O . ILE A 1 83 ? 17.628 -19.883 10.474 1.00 10.37 83 ILE A O 1
ATOM 633 N N . TYR A 1 84 ? 15.580 -20.017 11.264 1.00 9.22 84 TYR A N 1
ATOM 634 C CA . TYR A 1 84 ? 15.499 -18.631 11.733 1.00 8.99 84 TYR A CA 1
ATOM 635 C C . TYR A 1 84 ? 15.061 -18.586 13.208 1.00 10.29 84 TYR A C 1
ATOM 636 O O . TYR A 1 84 ? 14.699 -19.546 13.750 1.00 10.18 84 TYR A O 1
ATOM 645 N N . GLU A 1 85 ? 15.118 -17.376 13.764 1.00 9.14 85 GLU A N 1
ATOM 646 C CA . GLU A 1 85 ? 15.048 -17.072 15.192 1.00 8.34 85 GLU A CA 1
ATOM 647 C C . GLU A 1 85 ? 16.374 -17.384 15.871 1.00 9.36 85 GLU A C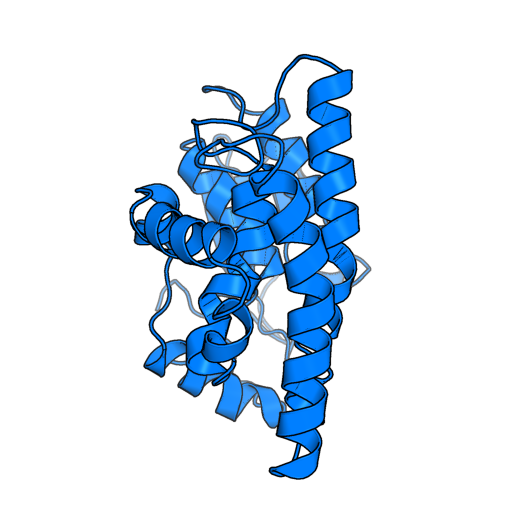 1
ATOM 648 O O . GLU A 1 85 ? 16.787 -18.464 15.954 1.00 10.15 85 GLU A O 1
ATOM 654 N N . SER A 1 86 ? 16.946 -16.341 16.384 1.00 8.13 86 SER A N 1
ATOM 655 C CA . SER A 1 86 ? 18.279 -16.420 16.958 1.00 8.09 86 SER A CA 1
ATOM 656 C C . SER A 1 86 ? 18.462 -17.560 17.976 1.00 8.72 86 SER A C 1
ATOM 657 O O . SER A 1 86 ? 19.363 -18.320 17.848 1.00 8.44 86 SER A O 1
ATOM 660 N N . ALA A 1 87 ? 17.570 -17.673 18.949 1.00 8.12 87 ALA A N 1
ATOM 661 C CA . ALA A 1 87 ? 17.738 -18.727 19.952 1.00 8.98 87 ALA A CA 1
ATOM 662 C C . ALA A 1 87 ? 17.682 -20.122 19.326 1.00 8.32 87 ALA A C 1
ATOM 663 O O . ALA A 1 87 ? 18.412 -20.959 19.657 1.00 8.81 87 ALA A O 1
ATOM 665 N N . ILE A 1 88 ? 16.798 -20.275 18.360 1.00 8.72 88 ILE A N 1
ATOM 666 C CA . ILE A 1 88 ? 16.673 -21.537 17.627 1.00 8.89 88 ILE A CA 1
ATOM 667 C C . ILE A 1 88 ? 17.965 -21.854 16.841 1.00 8.36 88 ILE A C 1
ATOM 668 O O . ILE A 1 88 ? 18.443 -22.901 16.866 1.00 8.51 88 ILE A O 1
ATOM 673 N N . THR A 1 89 ? 18.492 -20.849 16.151 1.00 7.71 89 THR A N 1
ATOM 674 C CA . THR A 1 89 ? 19.759 -21.038 15.416 1.00 8.22 89 THR A CA 1
ATOM 675 C C . THR A 1 89 ? 20.911 -21.444 16.351 1.00 8.07 89 THR A C 1
ATOM 676 O O . THR A 1 89 ? 21.641 -22.257 16.006 1.00 8.90 89 THR A O 1
ATOM 680 N N . CYS A 1 90 ? 20.973 -20.857 17.532 1.00 8.28 90 CYS A N 1
ATOM 681 C CA . CYS A 1 90 ? 22.040 -21.146 18.470 1.00 8.27 90 CYS A CA 1
ATOM 682 C C . CYS A 1 90 ? 21.928 -22.587 19.011 1.00 8.13 90 CYS A C 1
ATOM 683 O O . CYS A 1 90 ? 22.897 -23.261 19.071 1.00 9.18 90 CYS A O 1
ATOM 686 N N . GLU A 1 91 ? 20.696 -22.978 19.383 1.00 8.50 91 GLU A N 1
ATOM 687 C CA . GLU A 1 91 ? 20.452 -24.327 19.871 1.00 9.69 91 GLU A CA 1
ATOM 688 C C . GLU A 1 91 ? 20.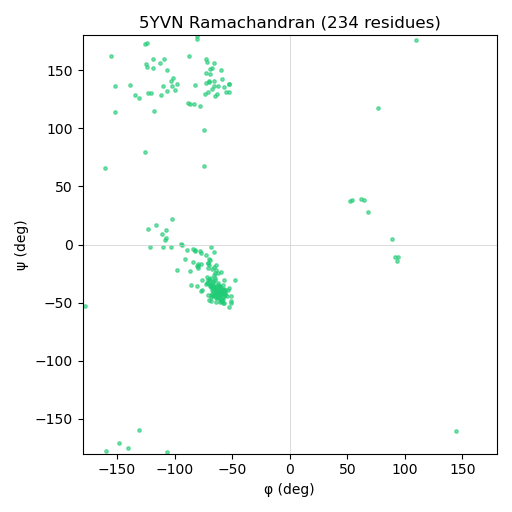750 -25.344 18.766 1.00 9.53 91 GLU A C 1
ATOM 689 O O . GLU A 1 91 ? 21.370 -26.386 19.026 1.00 11.40 91 GLU A O 1
ATOM 695 N N . TYR A 1 92 ? 20.350 -25.036 17.533 1.00 9.04 92 TYR A N 1
ATOM 696 C CA . TYR A 1 92 ? 20.657 -25.918 16.408 1.00 10.50 92 TYR A CA 1
ATOM 697 C C . TYR A 1 92 ? 22.169 -26.100 16.231 1.00 9.30 92 TYR A C 1
ATOM 698 O O . TYR A 1 92 ? 22.665 -27.224 16.096 1.00 10.91 92 TYR A O 1
ATOM 707 N N . LEU A 1 93 ? 22.905 -24.998 16.242 1.00 8.79 93 LEU A N 1
ATOM 708 C CA . LEU A 1 93 ? 24.351 -25.098 16.080 1.00 8.82 93 LEU A CA 1
ATOM 709 C C . LEU A 1 93 ? 25.000 -25.931 17.182 1.00 9.91 93 LEU A C 1
ATOM 710 O O . LEU A 1 93 ? 25.916 -26.706 16.904 1.00 10.95 93 LEU A O 1
ATOM 715 N N . ASP A 1 94 ? 24.546 -25.772 18.423 1.00 10.32 94 ASP A N 1
ATOM 716 C CA . ASP A 1 94 ? 25.147 -26.514 19.522 1.00 10.73 94 ASP A CA 1
ATOM 717 C C . ASP A 1 94 ? 24.916 -28.010 19.363 1.00 12.03 94 ASP A C 1
ATOM 718 O O . ASP A 1 94 ? 25.774 -28.812 19.715 1.00 13.03 94 ASP A O 1
ATOM 723 N N . GLU A 1 95 ? 23.748 -28.376 18.837 1.00 11.14 95 GLU A N 1
ATOM 724 C CA . GLU A 1 95 ? 23.367 -29.773 18.654 1.00 12.70 95 GLU A CA 1
ATOM 725 C C . GLU A 1 95 ? 23.975 -30.410 17.414 1.00 15.92 95 GLU A C 1
ATOM 726 O O . GLU A 1 95 ? 24.299 -31.599 17.417 1.00 16.49 95 GLU A O 1
ATOM 732 N N . ALA A 1 96 ? 24.113 -29.636 16.347 1.00 12.78 96 ALA A N 1
ATOM 733 C CA . ALA A 1 96 ? 24.486 -30.194 15.051 1.00 14.79 96 ALA A CA 1
ATOM 734 C C . ALA A 1 96 ? 25.992 -30.233 14.778 1.00 15.84 96 ALA A C 1
ATOM 735 O O . ALA A 1 96 ? 26.422 -30.895 13.830 1.00 18.33 96 ALA A O 1
ATOM 737 N N . TYR A 1 97 ? 26.790 -29.551 15.593 1.00 13.73 97 TYR A N 1
ATOM 738 C CA . TYR A 1 97 ? 28.230 -29.430 15.350 1.00 12.65 97 TYR A CA 1
ATOM 739 C C . TYR A 1 97 ? 29.030 -29.923 16.535 1.00 14.21 97 TYR A C 1
ATOM 740 O O . TYR A 1 97 ? 28.557 -29.872 17.665 1.00 16.92 97 TYR A O 1
ATOM 749 N N . PRO A 1 98 ? 30.257 -30.402 16.285 1.00 15.86 98 PRO A N 1
ATOM 750 C CA . PRO A 1 98 ? 31.076 -30.977 17.349 1.00 20.08 98 PRO A CA 1
ATOM 751 C C . PRO A 1 98 ? 31.765 -29.917 18.181 1.00 21.60 98 PRO A C 1
ATOM 752 O O . PRO A 1 98 ? 31.683 -28.722 17.890 1.00 24.19 98 PRO A O 1
ATOM 756 N N . GLY A 1 99 ? 32.470 -30.382 19.205 1.00 35.50 99 GLY A N 1
ATOM 757 C CA . GLY A 1 99 ? 33.112 -29.504 20.156 1.00 38.48 99 GLY A CA 1
ATOM 758 C C . GLY A 1 99 ? 32.371 -29.603 21.470 1.00 31.10 99 GLY A C 1
ATOM 759 O O . GLY A 1 99 ? 31.357 -30.307 21.577 1.00 31.12 99 GLY A O 1
ATOM 760 N N . LYS A 1 100 ? 32.881 -28.913 22.480 1.00 34.83 100 LYS A N 1
ATOM 761 C CA . LYS A 1 100 ? 32.223 -28.895 23.770 1.00 36.31 100 LYS A CA 1
ATOM 762 C C . LYS A 1 100 ? 30.878 -28.196 23.639 1.00 30.18 100 LYS A C 1
ATOM 763 O O . LYS A 1 100 ? 30.740 -27.220 22.899 1.00 35.62 100 LYS A O 1
ATOM 769 N N . LYS A 1 101 ? 29.884 -28.736 24.332 1.00 30.79 101 LYS A N 1
ATOM 770 C CA . LYS A 1 101 ? 28.553 -28.176 24.297 1.00 26.21 101 LYS A CA 1
ATOM 771 C C . LYS A 1 101 ? 28.524 -26.847 25.034 1.00 21.84 101 LYS A C 1
ATOM 772 O O . LYS A 1 101 ? 29.169 -26.660 26.073 1.00 23.60 101 LYS A O 1
ATOM 778 N N . LEU A 1 102 ? 27.783 -25.915 24.465 1.00 12.43 102 LEU A N 1
ATOM 779 C CA . LEU A 1 102 ? 27.465 -24.675 25.144 1.00 13.16 102 LEU A CA 1
ATOM 780 C C . LEU A 1 102 ? 26.225 -24.810 26.026 1.00 12.14 102 LEU A C 1
ATOM 781 O O . LEU A 1 102 ? 26.036 -24.048 26.958 1.00 12.74 102 LEU A O 1
ATOM 786 N N . LEU A 1 103 ? 25.375 -25.786 25.725 1.00 14.82 103 LEU A N 1
ATOM 787 C CA . LEU A 1 103 ? 24.239 -26.095 26.585 1.00 15.55 103 LEU A CA 1
ATOM 788 C C . LEU A 1 103 ? 24.537 -27.340 27.400 1.00 18.38 103 LEU A C 1
ATOM 789 O O . LEU A 1 103 ? 25.145 -28.284 26.904 1.00 20.85 103 LEU A O 1
ATOM 794 N N . PRO A 1 104 ? 24.125 -27.343 28.672 1.00 16.97 104 PRO A N 1
ATOM 795 C CA . PRO A 1 104 ? 24.378 -28.531 29.487 1.00 18.93 104 PRO A CA 1
ATOM 796 C C . PRO A 1 104 ? 23.542 -29.728 29.030 1.00 18.20 104 PRO A C 1
ATOM 797 O O . PRO A 1 104 ? 22.458 -29.560 28.465 1.00 19.89 104 PRO A O 1
ATOM 801 N N . ASP A 1 105 ? 24.071 -30.926 29.248 1.00 20.02 105 ASP A N 1
ATOM 802 C CA . ASP A 1 105 ? 23.340 -32.148 28.926 1.00 25.09 105 ASP A CA 1
ATOM 803 C C . ASP A 1 105 ? 22.189 -32.394 29.898 1.00 18.91 105 ASP A C 1
ATOM 804 O O . ASP A 1 105 ? 21.147 -32.922 29.512 1.00 20.28 105 ASP A O 1
ATOM 809 N N . ASP A 1 106 ? 22.365 -32.006 31.154 1.00 15.45 106 ASP A N 1
ATOM 810 C CA . ASP A 1 106 ? 21.340 -32.285 32.154 1.00 13.08 106 ASP A CA 1
ATOM 811 C C . ASP A 1 106 ? 20.038 -31.533 31.857 1.00 11.72 106 ASP A C 1
ATOM 812 O O . ASP A 1 106 ? 20.052 -30.319 31.683 1.00 12.84 106 ASP A O 1
ATOM 817 N N . PRO A 1 107 ? 18.904 -32.257 31.816 1.00 12.80 107 PRO A N 1
ATOM 818 C CA . PRO A 1 107 ? 17.653 -31.560 31.491 1.00 12.98 107 PRO A CA 1
ATOM 819 C C . PRO A 1 107 ? 17.307 -30.404 32.430 1.00 11.40 107 PRO A C 1
ATOM 820 O O . PRO A 1 107 ? 16.886 -29.362 31.932 1.00 11.36 107 PRO A O 1
ATOM 824 N N . TYR A 1 108 ? 17.482 -30.541 33.738 1.00 11.36 108 TYR A N 1
ATOM 825 C CA . TYR A 1 108 ? 17.145 -29.428 34.610 1.00 11.12 108 TYR A CA 1
ATOM 826 C C . TYR A 1 108 ? 18.068 -28.242 34.378 1.00 11.58 108 TYR A C 1
ATOM 827 O O . TYR A 1 108 ? 17.610 -27.109 34.303 1.00 10.99 108 TYR A O 1
ATOM 836 N N . GLU A 1 109 ? 19.368 -28.483 34.257 1.00 11.97 109 GLU A N 1
ATOM 837 C CA . GLU A 1 109 ? 20.262 -27.348 34.067 1.00 13.32 109 GLU A CA 1
ATOM 838 C C . GLU A 1 109 ? 20.029 -26.660 32.723 1.00 12.03 109 GLU A C 1
ATOM 839 O O . GLU A 1 109 ? 20.164 -25.438 32.619 1.00 12.50 109 GLU A O 1
ATOM 845 N N . LYS A 1 110 ? 19.646 -27.418 31.701 1.00 11.54 110 LYS A N 1
ATOM 846 C CA . LYS A 1 110 ? 19.249 -26.795 30.443 1.00 11.86 110 LYS A CA 1
ATOM 847 C C . LYS A 1 110 ? 18.000 -25.927 30.646 1.00 10.53 110 LYS A C 1
ATOM 848 O O . LYS A 1 110 ? 17.928 -24.797 30.153 1.00 11.28 110 LYS A O 1
ATOM 854 N N . ALA A 1 111 ? 17.029 -26.437 31.396 1.00 10.32 111 ALA A N 1
ATOM 855 C CA . ALA A 1 111 ? 15.813 -25.684 31.662 1.00 10.65 111 ALA A CA 1
ATOM 856 C C . ALA A 1 111 ? 16.144 -24.402 32.418 1.00 10.52 111 ALA A C 1
ATOM 857 O O . ALA A 1 111 ? 15.528 -23.358 32.187 1.00 10.52 111 ALA A O 1
ATOM 859 N N . CYS A 1 112 ? 17.120 -24.480 33.318 1.00 9.95 112 CYS A N 1
ATOM 860 C CA . CYS A 1 112 ? 17.543 -23.288 34.048 1.00 11.82 112 CYS A CA 1
ATOM 861 C C . CYS A 1 112 ? 18.083 -22.217 33.125 1.00 10.01 112 CYS A C 1
ATOM 862 O O . CYS A 1 112 ? 17.783 -21.036 33.316 1.00 11.81 112 CYS A O 1
ATOM 865 N N . GLN A 1 113 ? 18.883 -22.606 32.136 1.00 10.25 113 GLN A N 1
ATOM 866 C CA . GLN A 1 113 ? 19.356 -21.613 31.167 1.00 10.95 113 GLN A CA 1
ATOM 867 C C . GLN A 1 113 ? 18.185 -20.977 30.425 1.00 10.39 113 GLN A C 1
ATOM 868 O O . GLN A 1 113 ? 18.192 -19.766 30.192 1.00 11.06 113 GLN A O 1
ATOM 874 N N . LYS A 1 114 ? 17.183 -21.774 30.074 1.00 9.52 114 LYS A N 1
ATOM 875 C CA . LYS A 1 114 ? 16.024 -21.225 29.381 1.00 9.75 114 LYS A CA 1
ATOM 876 C C . LYS A 1 114 ? 15.208 -20.310 30.293 1.00 9.79 114 LYS A C 1
ATOM 877 O O . LYS A 1 114 ? 14.658 -19.308 29.826 1.00 11.01 114 LYS A O 1
ATOM 883 N N . MET A 1 115 ? 15.128 -20.630 31.585 1.00 9.57 115 MET A N 1
ATOM 884 C CA . MET A 1 115 ? 14.404 -19.760 32.505 1.00 9.83 115 MET A CA 1
ATOM 885 C C . MET A 1 115 ? 15.137 -18.428 32.692 1.00 11.74 115 MET A C 1
ATOM 886 O O . MET A 1 115 ? 14.503 -17.385 32.805 1.00 11.82 115 MET A O 1
ATOM 891 N N . ILE A 1 116 ? 16.463 -18.461 32.712 1.00 10.66 116 ILE A N 1
ATOM 892 C CA . ILE A 1 116 ? 17.225 -17.214 32.794 1.00 10.39 116 ILE A CA 1
ATOM 893 C C . ILE A 1 116 ? 16.991 -16.386 31.527 1.00 12.91 116 ILE A C 1
ATOM 894 O O . ILE A 1 116 ? 16.881 -15.155 31.598 1.00 12.58 116 ILE A O 1
ATOM 899 N N . LEU A 1 117 ? 16.896 -17.043 30.367 1.00 11.07 117 LEU A N 1
ATOM 900 C CA . LEU A 1 117 ? 16.601 -16.318 29.142 1.00 11.60 117 LEU A CA 1
ATOM 901 C C . LEU A 1 117 ? 15.244 -15.641 29.294 1.00 11.34 117 LEU A C 1
ATOM 902 O O . LEU A 1 117 ? 15.076 -14.496 28.874 1.00 12.19 117 LEU A O 1
ATOM 907 N N . GLU A 1 118 ? 14.279 -16.327 29.900 1.00 12.27 118 GLU A N 1
ATOM 908 C CA . GLU A 1 118 ? 12.987 -15.705 30.171 1.00 12.65 118 GLU A CA 1
ATOM 909 C C . GLU A 1 118 ? 13.122 -14.488 31.089 1.00 13.98 118 GLU A C 1
ATOM 910 O O . GLU A 1 118 ? 12.477 -13.464 30.855 1.00 16.15 118 GLU A O 1
ATOM 916 N N . LEU A 1 119 ? 13.933 -14.598 32.140 1.00 14.36 119 LEU A N 1
ATOM 917 C CA . LEU A 1 119 ? 14.177 -13.457 33.031 1.00 15.00 119 LEU A CA 1
ATOM 918 C C . LEU A 1 119 ? 14.741 -12.254 32.257 1.00 15.71 119 LEU A C 1
ATOM 919 O O . LEU A 1 119 ? 14.437 -11.104 32.585 1.00 16.64 119 LEU A O 1
ATOM 924 N N . PHE A 1 120 ? 15.551 -12.529 31.238 1.00 12.63 120 PHE A N 1
ATOM 925 C CA . PHE A 1 120 ? 16.189 -11.505 30.402 1.00 12.80 120 PHE A CA 1
ATOM 926 C C . PHE A 1 120 ? 15.249 -10.918 29.339 1.00 15.28 120 PHE A C 1
ATOM 927 O O . PHE A 1 120 ? 15.517 -9.861 28.764 1.00 13.13 120 PHE A O 1
ATOM 935 N N . SER A 1 121 ? 14.151 -11.604 29.067 1.00 16.09 121 SER A N 1
ATOM 936 C CA . SER A 1 121 ? 13.486 -11.422 27.786 1.00 16.35 121 SER A CA 1
ATOM 937 C C . SER A 1 121 ? 12.801 -10.065 27.563 1.00 17.88 121 SER A C 1
ATOM 938 O O . SER A 1 121 ? 12.455 -9.749 26.430 1.00 17.23 121 SER A O 1
ATOM 941 N N . LYS A 1 122 ? 12.616 -9.261 28.607 1.00 14.85 122 LYS A N 1
ATOM 942 C CA . LYS A 1 122 ? 12.081 -7.911 28.411 1.00 16.06 122 LYS A CA 1
ATOM 943 C C . LYS A 1 122 ? 13.156 -6.932 27.929 1.00 14.15 122 LYS A C 1
ATOM 944 O O . LYS A 1 122 ? 12.838 -5.855 27.435 1.00 16.53 122 LYS A O 1
ATOM 950 N N . VAL A 1 123 ? 14.425 -7.243 28.094 1.00 13.66 123 VAL A N 1
ATOM 951 C CA . VAL A 1 123 ? 15.494 -6.291 27.784 1.00 12.78 123 VAL A CA 1
ATOM 952 C C . VAL A 1 123 ? 15.566 -5.808 26.319 1.00 13.62 123 VAL A C 1
ATOM 953 O O . VAL A 1 123 ? 15.700 -4.690 26.031 1.00 14.37 123 VAL A O 1
ATOM 957 N N . PRO A 1 124 ? 15.528 -6.822 25.377 1.00 13.85 124 PRO A N 1
ATOM 958 C CA . PRO A 1 124 ? 15.579 -6.391 23.961 1.00 15.15 124 PRO A CA 1
ATOM 959 C C . PRO A 1 124 ? 14.520 -5.355 23.574 1.00 16.66 124 PRO A C 1
ATOM 960 O O . PRO A 1 124 ? 14.864 -4.465 22.878 1.00 17.62 124 PRO A O 1
ATOM 964 N N . SER A 1 125 ? 13.298 -5.460 24.055 1.00 16.96 125 SER A N 1
ATOM 965 C CA . SER A 1 125 ? 12.300 -4.468 23.701 1.00 21.34 125 SER A CA 1
ATOM 966 C C . SER A 1 125 ? 12.599 -3.102 24.367 1.00 19.06 125 SER A C 1
ATOM 967 O O . SER A 1 125 ? 12.275 -2.078 23.840 1.00 22.36 125 SER A 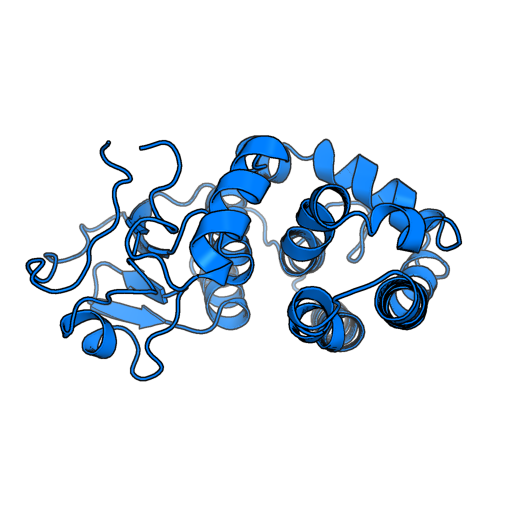O 1
ATOM 970 N N . LEU A 1 126 ? 13.223 -3.124 25.514 1.00 17.05 126 LEU A N 1
ATOM 971 C CA . LEU A 1 126 ? 13.612 -1.884 26.199 1.00 17.37 126 LEU A CA 1
ATOM 972 C C . LEU A 1 126 ? 14.674 -1.129 25.426 1.00 20.31 126 LEU A C 1
ATOM 973 O O . LEU A 1 126 ? 14.697 0.063 25.395 1.00 21.31 126 LEU A O 1
ATOM 978 N N . VAL A 1 127 ? 15.551 -1.863 24.804 1.00 26.94 127 VAL A N 1
ATOM 979 C CA . VAL A 1 127 ? 16.479 -1.286 23.872 1.00 36.07 127 VAL A CA 1
ATOM 980 C C . VAL A 1 127 ? 15.513 -1.056 22.700 1.00 39.14 127 VAL A C 1
ATOM 981 O O . VAL A 1 127 ? 15.546 -1.740 21.778 1.00 51.43 127 VAL A O 1
ATOM 985 N N . GLY A 1 128 ? 14.558 -0.148 22.857 1.00 43.53 128 GLY A N 1
ATOM 986 C CA . GLY A 1 128 ? 13.413 0.159 21.986 1.00 38.41 128 GLY A CA 1
ATOM 987 C C . GLY A 1 128 ? 12.636 1.333 22.597 1.00 43.51 128 GLY A C 1
ATOM 988 O O . GLY A 1 128 ? 12.383 2.387 22.018 1.00 48.19 128 GLY A O 1
ATOM 989 N N . SER A 1 129 ? 12.280 1.180 23.837 1.00 41.12 129 SER A N 1
ATOM 990 C CA . SER A 1 129 ? 12.057 2.283 24.696 1.00 37.41 129 SER A CA 1
ATOM 991 C C . SER A 1 129 ? 13.190 3.317 24.608 1.00 30.52 129 SER A C 1
ATOM 992 O O . SER A 1 129 ? 12.948 4.481 24.769 1.00 33.14 129 SER A O 1
ATOM 995 N N . PHE A 1 130 ? 14.393 2.882 24.335 1.00 23.37 130 PHE A N 1
ATOM 996 C CA . PHE A 1 130 ? 15.510 3.787 24.272 1.00 23.94 130 PHE A CA 1
ATOM 997 C C . PHE A 1 130 ? 15.376 4.724 23.052 1.00 27.68 130 PHE A C 1
ATOM 998 O O . PHE A 1 130 ? 15.590 5.895 23.135 1.00 23.45 130 PHE A O 1
ATOM 1006 N N . ILE A 1 131 ? 14.999 4.187 21.931 1.00 31.71 131 ILE A N 1
ATOM 1007 C CA . ILE A 1 131 ? 14.765 4.977 20.742 1.00 25.12 131 ILE A CA 1
ATOM 1008 C C . ILE A 1 131 ? 13.758 6.113 20.985 1.00 29.24 131 ILE A C 1
ATOM 1009 O O . ILE A 1 131 ? 13.933 7.173 20.565 1.00 33.34 131 ILE A O 1
ATOM 1014 N N . ARG A 1 132 ? 12.677 5.824 21.672 1.00 28.16 132 ARG A N 1
ATOM 1015 C CA . ARG A 1 132 ? 11.636 6.772 21.975 1.00 27.05 132 ARG A CA 1
ATOM 1016 C C . ARG A 1 132 ? 11.937 7.751 23.107 1.00 28.55 132 ARG A C 1
ATOM 1017 O O . ARG A 1 132 ? 11.167 8.626 23.367 1.00 29.83 132 ARG A O 1
ATOM 1025 N N . SER A 1 133 ? 13.061 7.573 23.776 1.00 27.54 133 SER A N 1
ATOM 1026 C CA . SER A 1 133 ? 13.535 8.501 24.796 1.00 23.84 133 SER A CA 1
ATOM 1027 C C . SER A 1 133 ? 14.169 9.735 24.145 1.00 24.72 133 SER A C 1
ATOM 1028 O O . SER A 1 133 ? 15.103 9.654 23.420 1.00 27.05 133 SER A O 1
ATOM 1031 N N . GLN A 1 134 ? 13.591 10.867 24.437 1.00 25.49 134 GLN A N 1
ATOM 1032 C CA . GLN A 1 134 ? 13.969 12.069 23.705 1.00 26.64 134 GLN A CA 1
ATOM 1033 C C . GLN A 1 134 ? 14.512 13.200 24.576 1.00 26.11 134 GLN A C 1
ATOM 1034 O O . GLN A 1 134 ? 14.895 14.243 24.062 1.00 28.97 134 GLN A O 1
ATOM 1040 N N . ASN A 1 135 ? 14.539 12.993 25.890 1.00 24.80 135 ASN A N 1
ATOM 1041 C CA . ASN A 1 135 ? 15.025 14.015 26.807 1.00 24.33 135 ASN A CA 1
ATOM 1042 C C . ASN A 1 135 ? 15.432 13.405 28.144 1.00 22.76 135 ASN A C 1
ATOM 1043 O O . ASN A 1 135 ? 15.372 12.188 28.332 1.00 22.00 135 ASN A O 1
ATOM 1048 N N . LYS A 1 136 ? 15.843 14.267 29.070 1.00 20.06 136 LYS A N 1
ATOM 1049 C CA . LYS A 1 136 ? 16.387 13.818 30.340 1.00 20.14 136 LYS A CA 1
ATOM 1050 C C . LYS A 1 136 ? 15.343 13.159 31.248 1.00 20.75 136 LYS A C 1
ATOM 1051 O O . LYS A 1 136 ? 15.692 12.289 32.047 1.00 20.62 136 LYS A O 1
ATOM 1057 N N . GLU A 1 137 ? 14.077 13.554 31.120 1.00 21.54 137 GLU A N 1
ATOM 1058 C CA . GLU A 1 137 ? 13.009 12.906 31.882 1.00 22.38 137 GLU A CA 1
ATOM 1059 C C . GLU A 1 137 ? 12.796 11.480 31.386 1.00 21.77 137 GLU A C 1
ATOM 1060 O O . GLU A 1 137 ? 12.743 10.535 32.185 1.00 21.88 137 GLU A O 1
ATOM 1066 N N . ASP A 1 138 ? 12.689 11.324 30.067 1.00 21.28 138 ASP A N 1
ATOM 1067 C CA . ASP A 1 138 ? 12.547 9.995 29.468 1.00 20.85 138 ASP A CA 1
ATOM 1068 C C . ASP A 1 138 ? 13.716 9.101 29.849 1.00 19.91 138 ASP A C 1
ATOM 1069 O O . ASP A 1 138 ? 13.541 7.925 30.151 1.00 19.84 138 ASP A O 1
ATOM 1074 N N . TYR A 1 139 ? 14.914 9.676 29.824 1.00 19.31 139 TYR A N 1
ATOM 1075 C CA . TYR A 1 139 ? 16.139 8.956 30.135 1.00 18.57 139 TYR A CA 1
ATOM 1076 C C . TYR A 1 139 ? 16.140 8.435 31.570 1.00 18.86 139 TYR A C 1
ATOM 1077 O O . TYR A 1 139 ? 16.544 7.302 31.827 1.00 18.43 139 TYR A O 1
ATOM 1086 N N . ALA A 1 140 ? 15.697 9.271 32.501 1.00 19.72 140 ALA A N 1
ATOM 1087 C CA . ALA A 1 140 ? 15.572 8.850 33.891 1.00 20.34 140 ALA A CA 1
ATOM 1088 C C . ALA A 1 140 ? 14.632 7.644 34.011 1.00 20.53 140 ALA A C 1
ATOM 1089 O O . ALA A 1 140 ? 14.951 6.670 34.697 1.00 20.43 140 ALA A O 1
ATOM 1091 N N . GLY A 1 141 ? 13.483 7.708 33.343 1.00 21.00 141 GLY A N 1
ATOM 1092 C CA . GLY A 1 141 ? 12.523 6.611 33.379 1.00 21.45 141 GLY A CA 1
ATOM 1093 C C . GLY A 1 141 ? 13.080 5.357 32.726 1.00 20.42 141 GLY A C 1
ATOM 1094 O O . GLY A 1 141 ? 12.879 4.235 33.206 1.00 20.52 141 GLY A O 1
ATOM 1095 N N . LEU A 1 142 ? 13.795 5.548 31.626 1.00 19.56 142 LEU A N 1
ATOM 1096 C CA . LEU A 1 142 ? 14.399 4.436 30.906 1.00 18.77 142 LEU A CA 1
ATOM 1097 C C . LEU A 1 142 ? 15.408 3.678 31.776 1.00 18.35 142 LEU A C 1
ATOM 1098 O O . LEU A 1 142 ? 15.412 2.448 31.816 1.00 18.53 142 LEU A O 1
ATOM 1103 N N . LYS A 1 143 ? 16.269 4.416 32.468 1.00 18.04 143 LYS A N 1
ATOM 1104 C CA . LYS A 1 143 ? 17.256 3.777 33.335 1.00 20.97 143 LYS A CA 1
ATOM 1105 C C . LYS A 1 143 ? 16.596 2.919 34.416 1.00 20.16 143 LYS A C 1
ATOM 1106 O O . LYS A 1 143 ? 17.093 1.840 34.741 1.00 20.54 143 LYS A O 1
ATOM 1112 N N . GLU A 1 144 ? 15.477 3.384 34.961 1.00 19.99 144 GLU A N 1
ATOM 1113 C CA . GLU A 1 144 ? 14.785 2.634 36.003 1.00 20.75 144 GLU A CA 1
ATOM 1114 C C . GLU A 1 144 ? 14.212 1.337 35.442 1.00 23.39 144 GLU A C 1
ATOM 1115 O O . GLU A 1 144 ? 14.211 0.308 36.119 1.00 21.84 144 GLU A O 1
ATOM 1121 N N . GLU A 1 145 ? 13.746 1.378 34.198 1.00 20.17 145 GLU A N 1
ATOM 1122 C CA . GLU A 1 145 ? 13.220 0.174 33.557 1.00 19.69 145 GLU A CA 1
ATOM 1123 C C . GLU A 1 145 ? 14.313 -0.871 33.413 1.00 18.68 145 GLU A C 1
ATOM 1124 O O . GLU A 1 145 ? 14.098 -2.045 33.713 1.00 20.06 145 GLU A O 1
ATOM 1130 N N . PHE A 1 146 ? 15.486 -0.442 32.965 1.00 17.95 146 PHE A N 1
ATOM 1131 C CA . PHE A 1 146 ? 16.615 -1.351 32.862 1.00 17.02 146 PHE A CA 1
ATOM 1132 C C . PHE A 1 146 ? 17.030 -1.894 34.233 1.00 19.61 146 PHE A C 1
ATOM 1133 O O . PHE A 1 146 ? 17.289 -3.087 34.376 1.00 19.08 146 PHE A O 1
ATOM 1141 N N . ARG A 1 147 ? 17.063 -1.038 35.248 1.00 18.52 147 ARG A N 1
ATOM 1142 C CA . ARG A 1 147 ? 17.462 -1.475 36.583 1.00 20.13 147 ARG A CA 1
ATOM 1143 C C . ARG A 1 147 ? 16.552 -2.574 37.124 1.00 19.27 147 ARG A C 1
ATOM 1144 O O . ARG A 1 147 ? 17.024 -3.529 37.737 1.00 21.17 147 ARG A O 1
ATOM 1152 N N . LYS A 1 148 ? 15.250 -2.454 36.886 1.00 20.61 148 LYS A N 1
ATOM 1153 C CA . LYS A 1 148 ? 14.316 -3.475 37.346 1.00 19.72 148 LYS A CA 1
ATOM 1154 C C . LYS A 1 148 ? 14.614 -4.842 36.723 1.00 19.04 148 LYS A C 1
ATOM 1155 O O . LYS A 1 148 ? 14.632 -5.858 37.418 1.00 21.32 148 LYS A O 1
ATOM 1161 N N . GLU A 1 149 ? 14.851 -4.874 35.416 1.00 18.43 149 GLU A N 1
ATOM 1162 C CA . GLU A 1 149 ? 15.178 -6.139 34.758 1.00 17.98 149 GLU A CA 1
ATOM 1163 C C . GLU A 1 149 ? 16.544 -6.674 35.201 1.00 20.44 149 GLU A C 1
ATOM 1164 O O . GLU A 1 149 ? 16.700 -7.881 35.392 1.00 17.99 149 GLU A O 1
ATOM 1170 N N . PHE A 1 150 ? 17.525 -5.793 35.371 1.00 18.29 150 PHE A N 1
ATOM 1171 C CA . PHE A 1 150 ? 18.867 -6.244 35.752 1.00 16.71 150 PHE A CA 1
ATOM 1172 C C . PHE A 1 150 ? 18.869 -6.882 37.149 1.00 18.20 150 PHE A C 1
ATOM 1173 O O . PHE A 1 150 ? 19.647 -7.808 37.411 1.00 19.51 150 PHE A O 1
ATOM 1181 N N . THR A 1 151 ? 17.982 -6.417 38.024 1.00 17.65 151 THR A N 1
ATOM 1182 C CA . THR A 1 151 ? 17.835 -6.992 39.363 1.00 18.07 151 THR A CA 1
ATOM 1183 C C . THR A 1 151 ? 17.435 -8.469 39.303 1.00 18.74 151 THR A C 1
ATOM 1184 O O . THR A 1 151 ? 17.928 -9.285 40.084 1.00 21.25 151 THR A O 1
ATOM 1188 N N . LYS A 1 152 ? 16.561 -8.823 38.363 1.00 19.04 152 LYS A N 1
ATOM 1189 C CA . LYS A 1 152 ? 16.186 -10.222 38.167 1.00 17.98 152 LYS A CA 1
ATOM 1190 C C . LYS A 1 152 ? 17.427 -11.070 37.898 1.00 17.90 152 LYS A C 1
ATOM 1191 O O . LYS A 1 152 ? 17.554 -12.189 38.387 1.00 19.41 152 LYS A O 1
ATOM 1197 N N . LEU A 1 153 ? 18.341 -10.526 37.098 1.00 17.55 153 LEU A N 1
ATOM 1198 C CA . LEU A 1 153 ? 19.535 -11.260 36.703 1.00 16.79 153 LEU A CA 1
ATOM 1199 C C . LEU A 1 153 ? 20.545 -11.308 37.835 1.00 17.32 153 LEU A C 1
ATOM 1200 O O . LEU A 1 153 ? 21.181 -12.333 38.065 1.00 18.11 153 LEU A O 1
ATOM 1205 N N . GLU A 1 154 ? 20.673 -10.201 38.558 1.00 16.80 154 GLU A N 1
ATOM 1206 C CA . GLU A 1 154 ? 21.567 -10.148 39.709 1.00 16.71 154 GLU A CA 1
ATOM 1207 C C . GLU A 1 154 ? 21.223 -11.238 40.723 1.00 18.49 154 GLU A C 1
ATOM 1208 O O . GLU A 1 154 ? 22.111 -11.856 41.307 1.00 18.66 154 GLU A O 1
ATOM 1214 N N . GLU A 1 155 ? 19.933 -11.484 40.928 1.00 17.10 155 GLU A N 1
ATOM 1215 C CA . GLU A 1 155 ? 19.509 -12.497 41.887 1.00 18.48 155 GLU A CA 1
ATOM 1216 C C . GLU A 1 155 ? 20.000 -13.891 41.529 1.00 16.78 155 GLU A C 1
ATOM 1217 O O . GLU A 1 155 ? 20.321 -14.685 42.408 1.00 20.27 155 GLU A O 1
ATOM 1223 N N . VAL A 1 156 ? 20.056 -14.192 40.235 1.00 17.28 156 VAL A N 1
ATOM 1224 C CA . VAL A 1 156 ? 20.554 -15.488 39.796 1.00 17.82 156 VAL A CA 1
ATOM 1225 C C . VAL A 1 156 ? 22.021 -15.643 40.173 1.00 16.82 156 VAL A C 1
ATOM 1226 O O . VAL A 1 156 ? 22.413 -16.643 40.778 1.00 20.01 156 VAL A O 1
ATOM 1230 N N . LEU A 1 157 ? 22.830 -14.642 39.848 1.00 16.40 157 LEU A N 1
ATOM 1231 C CA . LEU A 1 157 ? 24.243 -14.710 40.205 1.00 17.76 157 LEU A CA 1
ATOM 1232 C C . LEU A 1 157 ? 24.450 -14.766 41.725 1.00 18.91 157 LEU A C 1
ATOM 1233 O O . LEU A 1 157 ? 25.370 -15.432 42.209 1.00 22.63 157 LEU A O 1
ATOM 1238 N N . THR A 1 158 ? 23.598 -14.073 42.478 1.00 17.14 158 THR A N 1
ATOM 1239 C CA . THR A 1 158 ? 23.720 -14.036 43.935 1.00 18.37 158 THR A CA 1
ATOM 1240 C C . THR A 1 158 ? 23.572 -15.412 44.584 1.00 22.07 158 THR A C 1
ATOM 1241 O O . THR A 1 158 ? 24.317 -15.749 45.509 1.00 24.85 158 THR A O 1
ATOM 1245 N N . ASN A 1 159 ? 22.608 -16.199 44.120 1.00 20.66 159 ASN A N 1
ATOM 1246 C CA A ASN A 1 159 ? 22.438 -17.516 44.720 0.58 22.94 159 ASN A CA 1
ATOM 1247 C CA B ASN A 1 159 ? 22.363 -17.539 44.640 0.42 23.18 159 ASN A CA 1
ATOM 1248 C C . ASN A 1 159 ? 23.437 -18.525 44.186 1.00 20.19 159 ASN A C 1
ATOM 1249 O O . ASN A 1 159 ? 23.962 -19.327 44.963 1.00 22.82 159 ASN A O 1
ATOM 1258 N N . LYS A 1 160 ? 23.722 -18.482 42.888 1.00 19.42 160 LYS A N 1
ATOM 1259 C CA . LYS A 1 160 ? 24.643 -19.437 42.277 1.00 19.35 160 LYS A CA 1
ATOM 1260 C C . LYS A 1 160 ? 26.076 -19.179 42.697 1.00 18.60 160 LYS A C 1
ATOM 1261 O O . LYS A 1 160 ? 26.879 -20.111 42.804 1.00 17.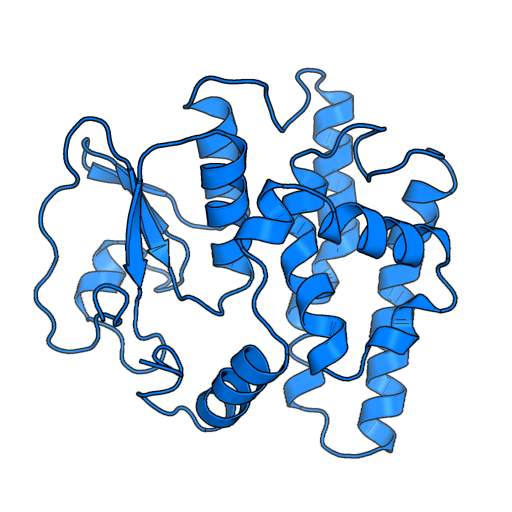03 160 LYS A O 1
ATOM 1267 N N . LYS A 1 161 ? 26.395 -17.909 42.914 1.00 18.33 161 LYS A N 1
ATOM 1268 C CA . LYS A 1 161 ? 27.749 -17.485 43.243 1.00 20.76 161 LYS A CA 1
ATOM 1269 C C . LYS A 1 161 ? 28.761 -18.018 42.235 1.00 20.10 161 LYS A C 1
ATOM 1270 O O . LYS A 1 161 ? 29.886 -18.373 42.595 1.00 20.34 161 LYS A O 1
ATOM 1276 N N . THR A 1 162 ? 28.357 -18.045 40.967 1.00 16.76 162 THR A N 1
ATOM 1277 C CA . THR A 1 162 ? 29.240 -18.466 39.890 1.00 17.32 162 THR A CA 1
ATOM 1278 C C . THR A 1 162 ? 29.644 -17.287 39.029 1.00 17.02 162 THR A C 1
ATOM 1279 O O . THR A 1 162 ? 28.982 -16.249 39.035 1.00 17.58 162 THR A O 1
ATOM 1283 N N . THR A 1 163 ? 30.746 -17.456 38.307 1.00 20.34 163 THR A N 1
ATOM 1284 C CA . THR A 1 163 ? 31.285 -16.393 37.475 1.00 20.90 163 THR A CA 1
ATOM 1285 C C . THR A 1 163 ? 30.314 -16.034 36.335 1.00 22.39 163 THR A C 1
ATOM 1286 O O . THR A 1 163 ? 30.148 -14.865 36.005 1.00 21.30 163 THR A O 1
ATOM 1290 N N . PHE A 1 164 ? 29.649 -17.036 35.767 1.00 16.45 164 PHE A N 1
ATOM 1291 C CA . PHE A 1 164 ? 28.728 -16.830 34.649 1.00 14.15 164 PHE A CA 1
ATOM 1292 C C . PHE A 1 164 ? 27.344 -17.365 34.976 1.00 12.21 164 PHE A C 1
ATOM 1293 O O . PHE A 1 164 ? 27.143 -17.983 36.028 1.00 14.32 164 PHE A O 1
ATOM 1301 N N . PHE A 1 165 ? 26.380 -17.124 34.098 1.00 11.93 165 PHE A N 1
ATOM 1302 C CA . PHE A 1 165 ? 24.997 -17.497 34.403 1.00 12.97 165 PHE A CA 1
ATOM 1303 C C . PHE A 1 165 ? 24.711 -18.990 34.392 1.00 17.49 165 PHE A C 1
ATOM 1304 O O . PHE A 1 165 ? 23.730 -19.436 34.995 1.00 18.70 165 PHE A O 1
ATOM 1312 N N . GLY A 1 166 ? 25.564 -19.766 33.738 1.00 15.91 166 GLY A N 1
ATOM 1313 C CA . GLY A 1 166 ? 25.389 -21.207 33.715 1.00 18.95 166 GLY A CA 1
ATOM 1314 C C . GLY A 1 166 ? 26.414 -21.965 34.538 1.00 20.28 166 GLY A C 1
ATOM 1315 O O . GLY A 1 166 ? 26.416 -23.195 34.548 1.00 27.02 166 GLY A O 1
ATOM 1316 N N . GLY A 1 167 ? 27.285 -21.243 35.234 1.00 16.57 167 GLY A N 1
ATOM 1317 C CA . GLY A 1 167 ? 28.324 -21.875 36.021 1.00 15.37 167 GLY A CA 1
ATOM 1318 C C . GLY A 1 167 ? 29.604 -21.068 35.989 1.00 17.88 167 GLY A C 1
ATOM 1319 O O . GLY A 1 167 ? 29.572 -19.886 35.679 1.00 19.62 167 GLY A O 1
ATOM 1320 N N . ASN A 1 168 ? 30.734 -21.698 36.310 1.00 21.25 168 ASN A N 1
ATOM 1321 C CA . ASN A 1 168 ? 32.008 -20.977 36.277 1.00 24.52 168 ASN A CA 1
ATOM 1322 C C . ASN A 1 168 ? 32.569 -20.874 34.873 1.00 28.09 168 ASN A C 1
ATOM 1323 O O . ASN A 1 168 ? 33.438 -20.043 34.610 1.00 30.61 168 ASN A O 1
ATOM 1328 N N . SER A 1 169 ? 32.086 -21.730 33.977 1.00 20.21 169 SER A N 1
ATOM 1329 C CA . SER A 1 169 ? 32.490 -21.667 32.578 1.00 19.72 169 SER A CA 1
ATOM 1330 C C . SER A 1 169 ? 31.429 -20.900 31.785 1.00 19.59 169 SER A C 1
ATOM 1331 O O . SER A 1 169 ? 30.232 -21.088 32.004 1.00 18.84 169 SER A O 1
ATOM 1334 N N . ILE A 1 170 ? 31.855 -20.030 30.875 1.00 14.80 170 ILE A N 1
ATOM 1335 C CA . ILE A 1 170 ? 30.919 -19.337 29.993 1.00 13.94 170 ILE A CA 1
ATOM 1336 C C . ILE A 1 170 ? 30.137 -20.379 29.191 1.00 12.97 170 ILE A C 1
ATOM 1337 O O . ILE A 1 170 ? 30.679 -21.431 28.828 1.00 16.03 170 ILE A O 1
ATOM 1342 N N . SER A 1 171 ? 28.853 -20.126 28.961 1.00 10.43 171 SER A N 1
ATOM 1343 C CA . SER A 1 171 ? 28.031 -21.085 28.226 1.00 11.12 171 SER A CA 1
ATOM 1344 C C . SER A 1 171 ? 26.955 -20.375 27.418 1.00 9.78 171 SER A C 1
ATOM 1345 O O . SER A 1 171 ? 26.966 -19.146 27.299 1.00 9.58 171 SER A O 1
ATOM 1348 N N . MET A 1 172 ? 26.028 -21.152 26.859 1.00 9.61 172 MET A N 1
ATOM 1349 C CA . MET A 1 172 ? 25.048 -20.613 25.918 1.00 8.60 172 MET A CA 1
ATOM 1350 C C . MET A 1 172 ? 24.325 -19.380 26.439 1.00 8.74 172 MET A C 1
ATOM 1351 O O . MET A 1 172 ? 24.221 -18.371 25.744 1.00 8.63 172 MET A O 1
ATOM 1356 N N . ILE A 1 173 ? 23.823 -19.455 27.665 1.00 9.17 173 ILE A N 1
ATOM 1357 C CA . ILE A 1 173 ? 22.997 -18.362 28.161 1.00 9.21 173 ILE A CA 1
ATOM 1358 C C . ILE A 1 173 ? 23.770 -17.042 28.201 1.00 9.01 173 ILE A C 1
ATOM 1359 O O . ILE A 1 173 ? 23.203 -15.991 27.902 1.00 8.43 173 ILE A O 1
ATOM 1364 N N . ASP A 1 174 ? 25.069 -17.083 28.514 1.00 8.61 174 ASP A N 1
ATOM 1365 C CA . ASP A 1 174 ? 25.858 -15.858 28.533 1.00 8.66 174 ASP A CA 1
ATOM 1366 C C . ASP A 1 174 ? 25.926 -15.237 27.150 1.00 8.75 174 ASP A C 1
ATOM 1367 O O . ASP A 1 174 ? 25.761 -14.025 27.001 1.00 8.93 174 ASP A O 1
ATOM 1372 N N . TYR A 1 175 ? 26.169 -16.062 26.136 1.00 8.03 175 TYR A N 1
ATOM 1373 C CA . TYR A 1 175 ? 26.232 -15.555 24.771 1.00 7.87 175 TYR A CA 1
ATOM 1374 C C . TYR A 1 175 ? 24.878 -15.041 24.296 1.00 7.71 175 TYR A C 1
ATOM 1375 O O . TYR A 1 175 ? 24.823 -14.088 23.507 1.00 8.94 175 TYR A O 1
ATOM 1384 N N . LEU A 1 176 ? 23.773 -15.639 24.767 1.00 8.54 176 LEU A N 1
ATOM 1385 C CA . LEU A 1 176 ? 22.456 -15.173 24.341 1.00 7.69 176 LEU A CA 1
ATOM 1386 C C . LEU A 1 176 ? 22.116 -13.796 24.887 1.00 9.42 176 LEU A C 1
ATOM 1387 O O . LEU A 1 176 ? 21.381 -13.038 24.248 1.00 9.57 176 LEU A O 1
ATOM 1392 N N . ILE A 1 177 ? 22.612 -13.453 26.070 1.00 8.77 177 ILE A N 1
ATOM 1393 C CA . ILE A 1 177 ? 22.219 -12.181 26.644 1.00 8.68 177 ILE A CA 1
ATOM 1394 C C . ILE A 1 177 ? 23.275 -11.102 26.384 1.00 8.96 177 ILE A C 1
ATOM 1395 O O . ILE A 1 177 ? 22.945 -9.915 26.352 1.00 10.13 177 ILE A O 1
ATOM 1400 N N . TRP A 1 178 ? 24.522 -11.502 26.113 1.00 9.00 178 TRP A N 1
ATOM 1401 C CA . TRP A 1 178 ? 25.617 -10.539 25.966 1.00 9.33 178 TRP A CA 1
ATOM 1402 C C . TRP A 1 178 ? 25.384 -9.355 24.993 1.00 8.69 178 TRP A C 1
ATOM 1403 O O . TRP A 1 178 ? 25.732 -8.229 25.333 1.00 9.03 178 TRP A O 1
ATOM 1414 N N . PRO A 1 179 ? 24.834 -9.589 23.790 1.00 8.58 179 PRO A N 1
ATOM 1415 C CA . PRO A 1 179 ? 24.820 -8.467 22.839 1.00 9.08 179 PRO A CA 1
ATOM 1416 C C . PRO A 1 179 ? 24.117 -7.203 23.355 1.00 10.43 179 PRO A C 1
ATOM 1417 O O . PRO A 1 179 ? 24.519 -6.093 23.005 1.00 11.64 179 PRO A O 1
ATOM 1421 N N . TRP A 1 180 ? 23.114 -7.350 24.216 1.00 10.75 180 TRP A N 1
ATOM 1422 C CA . TRP A 1 180 ? 22.435 -6.167 24.740 1.00 11.01 180 TRP A CA 1
ATOM 1423 C C . TRP A 1 180 ? 23.259 -5.459 25.816 1.00 12.25 180 TRP A C 1
ATOM 1424 O O . TRP A 1 180 ? 23.194 -4.233 25.954 1.00 14.02 180 TRP A O 1
ATOM 1435 N N . PHE A 1 181 ? 24.064 -6.210 26.559 1.00 10.80 181 PHE A N 1
ATOM 1436 C CA . PHE A 1 181 ? 24.992 -5.585 27.499 1.00 10.66 181 PHE A CA 1
ATOM 1437 C C . PHE A 1 181 ? 26.157 -4.899 26.804 1.00 13.26 181 PHE A C 1
ATOM 1438 O O . PHE A 1 181 ? 26.613 -3.858 27.268 1.00 13.64 181 PHE A O 1
ATOM 1446 N N . GLU A 1 182 ? 26.615 -5.461 25.684 1.00 11.50 182 GLU A N 1
ATOM 1447 C CA . GLU A 1 182 ? 27.660 -4.846 24.871 1.00 11.23 182 GLU A CA 1
ATOM 1448 C C . GLU A 1 182 ? 27.325 -3.406 24.518 1.00 13.51 182 GLU A C 1
ATOM 1449 O O . GLU A 1 182 ? 28.201 -2.550 24.494 1.00 15.45 182 GLU A O 1
ATOM 1455 N N . ARG A 1 183 ? 26.048 -3.148 24.254 1.00 16.63 183 ARG A N 1
ATOM 1456 C CA . ARG A 1 183 ? 25.599 -1.860 23.744 1.00 16.77 183 ARG A CA 1
ATOM 1457 C C . ARG A 1 183 ? 25.241 -0.855 24.838 1.00 17.14 183 ARG A C 1
ATOM 1458 O O . ARG A 1 183 ? 24.952 0.299 24.533 1.00 17.41 183 ARG A O 1
ATOM 1466 N N . LEU A 1 184 ? 25.280 -1.264 26.105 1.00 17.27 184 LEU A N 1
ATOM 1467 C CA . LEU A 1 184 ? 24.866 -0.357 27.187 1.00 17.82 184 LEU A CA 1
ATOM 1468 C C . LEU A 1 184 ? 25.707 0.917 27.250 1.00 18.46 184 LEU A C 1
ATOM 1469 O O . LEU A 1 184 ? 25.169 2.009 27.433 1.00 18.96 184 LEU A O 1
ATOM 1474 N N . GLU A 1 185 ? 27.023 0.780 27.103 1.00 18.60 185 GLU A N 1
ATOM 1475 C CA . GLU A 1 185 ? 27.918 1.931 27.151 1.00 20.68 185 GLU A CA 1
ATOM 1476 C C . GLU A 1 185 ? 27.528 2.978 26.110 1.00 19.35 185 GLU A C 1
ATOM 1477 O O . GLU A 1 185 ? 27.352 4.159 26.434 1.00 20.02 185 GLU A O 1
ATOM 1483 N N . ALA A 1 186 ? 27.355 2.533 24.872 1.00 18.70 186 ALA A N 1
ATOM 1484 C CA . ALA A 1 186 ? 27.031 3.430 23.772 1.00 18.69 186 ALA A CA 1
ATOM 1485 C C . ALA A 1 186 ? 25.667 4.086 23.963 1.00 18.84 186 ALA A C 1
ATOM 1486 O O . ALA A 1 186 ? 25.452 5.215 23.516 1.00 19.21 186 ALA A O 1
ATOM 1488 N N . MET A 1 187 ? 24.762 3.395 24.648 1.00 18.65 187 MET A N 1
ATOM 1489 C CA . MET A 1 187 ? 23.432 3.924 24.909 1.00 18.97 187 MET A CA 1
ATOM 1490 C C . MET A 1 187 ? 23.392 4.835 26.133 1.00 19.89 187 MET A C 1
ATOM 1491 O O . MET A 1 187 ? 22.355 5.432 26.420 1.00 20.42 187 MET A O 1
ATOM 1496 N N . LYS A 1 188 ? 24.530 4.953 26.821 1.00 20.25 188 LYS A N 1
ATOM 1497 C CA . LYS A 1 188 ? 24.665 5.721 28.072 1.00 21.33 188 LYS A CA 1
ATOM 1498 C C . LYS A 1 188 ? 23.775 5.138 29.165 1.00 21.47 188 LYS A C 1
ATOM 1499 O O . LYS A 1 188 ? 23.180 5.862 29.961 1.00 22.42 188 LYS A O 1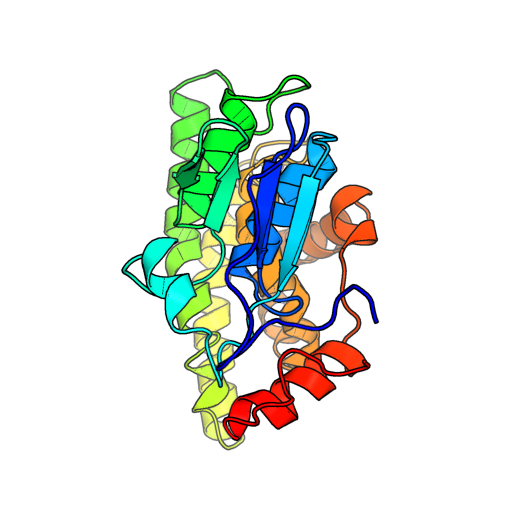
ATOM 1505 N N . LEU A 1 189 ? 23.713 3.814 29.206 1.00 20.64 189 LEU A N 1
ATOM 1506 C CA . LEU A 1 189 ? 22.936 3.093 30.203 1.00 21.04 189 LEU A CA 1
ATOM 1507 C C . LEU A 1 189 ? 23.833 2.249 31.095 1.00 23.33 189 LEU A C 1
ATOM 1508 O O . LEU A 1 189 ? 23.360 1.353 31.791 1.00 25.41 189 LEU A O 1
ATOM 1513 N N . ASN A 1 190 ? 25.129 2.539 31.093 1.00 28.14 190 ASN A N 1
ATOM 1514 C CA . ASN A 1 190 ? 26.051 1.717 31.860 1.00 33.92 190 ASN A CA 1
ATOM 1515 C C . ASN A 1 190 ? 25.898 1.920 33.366 1.00 32.43 190 ASN A C 1
ATOM 1516 O O . ASN A 1 190 ? 26.363 1.097 34.152 1.00 38.20 190 ASN A O 1
ATOM 1521 N N . GLU A 1 191 ? 25.235 3.000 33.773 1.00 27.36 191 GLU A N 1
ATOM 1522 C CA . GLU A 1 191 ? 24.968 3.221 35.193 1.00 31.49 191 GLU A CA 1
ATOM 1523 C C . GLU A 1 191 ? 23.826 2.343 35.704 1.00 28.77 191 GLU A C 1
ATOM 1524 O O . GLU A 1 191 ? 23.558 2.299 36.906 1.00 33.82 191 GLU A O 1
ATOM 1530 N N . CYS A 1 192 ? 23.155 1.649 34.791 1.00 26.33 192 CYS A N 1
ATOM 1531 C CA . CYS A 1 192 ? 22.033 0.794 35.165 1.00 25.11 192 CYS A CA 1
ATOM 1532 C C . CYS A 1 192 ? 22.482 -0.476 35.878 1.00 29.48 192 CYS A C 1
ATOM 1533 O O . CYS A 1 192 ? 21.649 -1.219 36.395 1.00 26.43 192 CYS A O 1
ATOM 1536 N N . VAL A 1 193 ? 23.788 -0.735 35.893 1.00 25.23 193 VAL A N 1
ATOM 1537 C CA . VAL A 1 193 ? 24.307 -1.907 36.593 1.00 22.46 193 VAL A CA 1
ATOM 1538 C C . VAL A 1 193 ? 25.051 -1.558 37.881 1.00 24.89 193 VAL A C 1
ATOM 1539 O O . VAL A 1 193 ? 25.617 -2.436 38.526 1.00 26.76 193 VAL A O 1
ATOM 1543 N N . ASP A 1 194 ? 25.040 -0.290 38.274 1.00 28.41 194 ASP A N 1
ATOM 1544 C CA . ASP A 1 194 ? 25.800 0.114 39.456 1.00 40.15 194 ASP A CA 1
ATOM 1545 C C . ASP A 1 194 ? 25.210 -0.416 40.770 1.00 41.59 194 ASP A C 1
ATOM 1546 O O . ASP A 1 194 ? 25.901 -0.450 41.788 1.00 46.36 194 ASP A O 1
ATOM 1551 N N . HIS A 1 195 ? 23.949 -0.840 40.752 1.00 30.75 195 HIS A N 1
ATOM 1552 C CA . HIS A 1 195 ? 23.349 -1.454 41.938 1.00 34.80 195 HIS A CA 1
ATOM 1553 C C . HIS A 1 195 ? 23.167 -2.960 41.760 1.00 29.45 195 HIS A C 1
ATOM 1554 O O . HIS A 1 195 ? 22.482 -3.618 42.543 1.00 31.29 195 HIS A O 1
ATOM 1561 N N . THR A 1 196 ? 23.788 -3.496 40.715 1.00 22.77 196 THR A N 1
ATOM 1562 C CA . THR A 1 196 ? 23.850 -4.937 40.493 1.00 22.74 196 THR A CA 1
ATOM 1563 C C . THR A 1 196 ? 25.315 -5.336 40.335 1.00 21.62 196 THR A C 1
ATOM 1564 O O . THR A 1 196 ? 25.802 -5.515 39.225 1.00 20.94 196 THR A O 1
ATOM 1568 N N . PRO A 1 197 ? 26.029 -5.461 41.453 1.00 16.93 197 PRO A N 1
ATOM 1569 C CA . PRO A 1 197 ? 27.488 -5.620 41.418 1.00 17.67 197 PRO A CA 1
ATOM 1570 C C . PRO A 1 197 ? 27.980 -6.924 40.781 1.00 15.63 197 PRO A C 1
ATOM 1571 O O . PRO A 1 197 ? 29.020 -6.915 40.123 1.00 17.84 197 PRO A O 1
ATOM 1575 N N . LYS A 1 198 ? 27.273 -8.028 40.977 1.00 14.85 198 LYS A N 1
ATOM 1576 C CA . LYS A 1 198 ? 27.716 -9.270 40.361 1.00 14.05 198 LYS A CA 1
ATOM 1577 C C . LYS A 1 198 ? 27.534 -9.205 38.844 1.00 14.77 198 LYS A C 1
ATOM 1578 O O . LYS A 1 198 ? 28.349 -9.731 38.091 1.00 14.19 198 LYS A O 1
ATOM 1584 N N . LEU A 1 199 ? 26.469 -8.540 38.401 1.00 13.62 199 LEU A N 1
ATOM 1585 C CA . LEU A 1 199 ? 26.201 -8.385 36.980 1.00 13.87 199 LEU A CA 1
ATOM 1586 C C . LEU A 1 199 ? 27.272 -7.504 36.349 1.00 13.14 199 LEU A C 1
ATOM 1587 O O . LEU A 1 199 ? 27.703 -7.753 35.225 1.00 13.42 199 LEU A O 1
ATOM 1592 N N . LYS A 1 200 ? 27.715 -6.490 37.074 1.00 14.98 200 LYS A N 1
ATOM 1593 C CA . LYS A 1 200 ? 28.758 -5.610 36.581 1.00 13.61 200 LYS A CA 1
ATOM 1594 C C . LYS A 1 200 ? 30.077 -6.377 36.405 1.00 16.06 200 LYS A C 1
ATOM 1595 O O . LYS A 1 200 ? 30.769 -6.222 35.401 1.00 16.35 200 LYS A O 1
ATOM 1601 N N . LEU A 1 201 ? 30.402 -7.229 37.375 1.00 15.71 201 LEU A N 1
ATOM 1602 C CA . LEU A 1 201 ? 31.576 -8.087 37.279 1.00 14.34 201 LEU A CA 1
ATOM 1603 C C . LEU A 1 201 ? 31.451 -9.103 36.138 1.00 14.39 201 LEU A C 1
ATOM 1604 O O . LEU A 1 201 ? 32.432 -9.400 35.454 1.00 16.17 201 LEU A O 1
ATOM 1609 N N . TRP A 1 202 ? 30.248 -9.633 35.932 1.00 12.87 202 TRP A N 1
ATOM 1610 C CA . TRP A 1 202 ? 29.988 -10.517 34.803 1.00 11.59 202 TRP A CA 1
ATOM 1611 C C . TRP A 1 202 ? 30.305 -9.817 33.477 1.00 10.94 202 TRP A C 1
ATOM 1612 O O . TRP A 1 202 ? 30.914 -10.423 32.593 1.00 12.32 202 TRP A O 1
ATOM 1623 N N . MET A 1 203 ? 29.933 -8.546 33.336 1.00 11.35 203 MET A N 1
ATOM 1624 C CA . MET A 1 203 ? 30.241 -7.825 32.100 1.00 13.32 203 MET A CA 1
ATOM 1625 C C . MET A 1 203 ? 31.756 -7.778 31.848 1.00 14.25 203 MET A C 1
ATOM 1626 O O . MET A 1 203 ? 32.210 -7.953 30.717 1.00 13.24 203 MET A O 1
ATOM 1631 N N . ALA A 1 204 ? 32.532 -7.552 32.902 1.00 13.58 204 ALA A N 1
ATOM 1632 C CA . ALA A 1 204 ? 33.981 -7.507 32.765 1.00 14.91 204 ALA A CA 1
ATOM 1633 C C . ALA A 1 204 ? 34.553 -8.872 32.388 1.00 15.60 204 ALA A C 1
ATOM 1634 O O . ALA A 1 204 ? 35.468 -8.970 31.570 1.00 15.66 204 ALA A O 1
ATOM 1636 N N . ALA A 1 205 ? 34.010 -9.933 32.977 1.00 13.90 205 ALA A N 1
ATOM 1637 C CA . ALA A 1 205 ? 34.438 -11.285 32.636 1.00 13.91 205 ALA A CA 1
ATOM 1638 C C . ALA A 1 205 ? 34.092 -11.626 31.192 1.00 11.53 205 ALA A C 1
ATOM 1639 O O . ALA A 1 2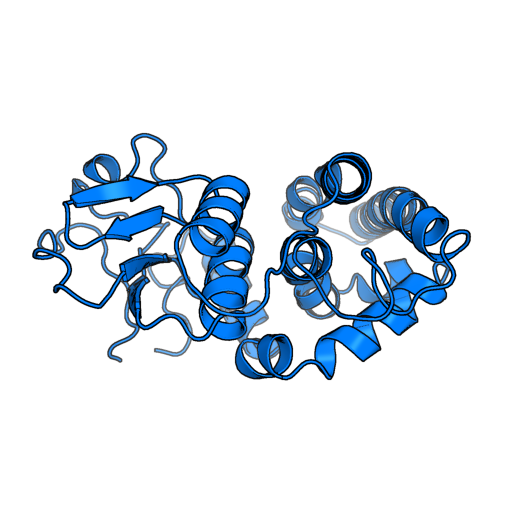05 ? 34.880 -12.284 30.508 1.00 13.78 205 ALA A O 1
ATOM 1641 N N . MET A 1 206 ? 32.929 -11.176 30.724 1.00 10.82 206 MET A N 1
ATOM 1642 C CA . MET A 1 206 ? 32.533 -11.448 29.353 1.00 10.30 206 MET A CA 1
ATOM 1643 C C . MET A 1 206 ? 33.496 -10.801 28.370 1.00 12.22 206 MET A C 1
ATOM 1644 O O . MET A 1 206 ? 33.853 -11.402 27.358 1.00 12.35 206 MET A O 1
ATOM 1649 N N . LYS A 1 207 ? 33.915 -9.575 28.649 1.00 12.97 207 LYS A N 1
ATOM 1650 C CA . LYS A 1 207 ? 34.783 -8.875 27.705 1.00 14.53 207 LYS A CA 1
ATOM 1651 C C . LYS A 1 207 ? 36.146 -9.552 27.578 1.00 16.64 207 LYS A C 1
ATOM 1652 O O . LYS A 1 207 ? 36.850 -9.343 26.588 1.00 19.27 207 LYS A O 1
ATOM 1658 N N . GLU A 1 208 ? 36.504 -10.368 28.568 1.00 13.82 208 GLU A N 1
ATOM 1659 C CA . GLU A 1 208 ? 37.757 -11.127 28.558 1.00 14.87 208 GLU A CA 1
ATOM 1660 C C . GLU A 1 208 ? 37.653 -12.440 27.783 1.00 12.46 208 GLU A C 1
ATOM 1661 O O . GLU A 1 208 ? 38.668 -13.066 27.500 1.00 14.50 208 GLU A O 1
ATOM 1667 N N . ASP A 1 209 ? 36.437 -12.876 27.497 1.00 11.65 209 ASP A N 1
ATOM 1668 C CA . ASP A 1 209 ? 36.246 -14.145 26.810 1.00 12.02 209 ASP A CA 1
ATOM 1669 C C . ASP A 1 209 ? 36.777 -14.038 25.386 1.00 12.49 209 ASP A C 1
ATOM 1670 O O . ASP A 1 209 ? 36.499 -13.056 24.700 1.00 11.78 209 ASP A O 1
ATOM 1675 N N . PRO A 1 210 ? 37.555 -15.036 24.934 1.00 12.36 210 PRO A N 1
ATOM 1676 C CA . PRO A 1 210 ? 38.124 -14.941 23.589 1.00 12.91 210 PRO A CA 1
ATOM 1677 C C . PRO A 1 210 ? 37.072 -14.776 22.486 1.00 11.63 210 PRO A C 1
ATOM 1678 O O . PRO A 1 210 ? 37.290 -14.003 21.555 1.00 12.37 210 PRO A O 1
ATOM 1682 N N . THR A 1 211 ? 35.944 -15.455 22.598 1.00 11.13 211 THR A N 1
ATOM 1683 C CA . THR A 1 211 ? 34.910 -15.339 21.583 1.00 10.95 211 THR A CA 1
ATOM 1684 C C . THR A 1 211 ? 34.244 -13.962 21.613 1.00 10.95 211 THR A C 1
ATOM 1685 O O . THR A 1 211 ? 34.101 -13.306 20.571 1.00 11.52 211 THR A O 1
ATOM 1689 N N . VAL A 1 212 ? 33.861 -13.505 22.801 1.00 10.24 212 VAL A N 1
ATOM 1690 C CA . VAL A 1 212 ? 33.275 -12.172 22.935 1.00 11.28 212 VAL A CA 1
ATOM 1691 C C . VAL A 1 212 ? 34.220 -11.107 22.417 1.00 12.05 212 VAL A C 1
ATOM 1692 O O . VAL A 1 212 ? 33.844 -10.254 21.619 1.00 12.23 212 VAL A O 1
ATOM 1696 N N . SER A 1 213 ? 35.463 -11.162 22.874 1.00 11.17 213 SER A N 1
ATOM 1697 C CA . SER A 1 213 ? 36.457 -10.169 22.511 1.00 13.93 213 SER A CA 1
ATOM 1698 C C . SER A 1 213 ? 36.611 -10.068 20.995 1.00 13.85 213 SER A C 1
ATOM 1699 O O . SER A 1 213 ? 36.722 -8.979 20.438 1.00 14.22 213 SER A O 1
ATOM 1702 N N . ALA A 1 214 ? 36.631 -11.214 20.332 1.00 11.64 214 ALA A N 1
ATOM 1703 C CA . ALA A 1 214 ? 36.835 -11.268 18.893 1.00 13.51 214 ALA A CA 1
ATOM 1704 C C . ALA A 1 214 ? 35.707 -10.609 18.112 1.00 12.40 214 ALA A C 1
ATOM 1705 O O . ALA A 1 214 ? 35.927 -10.198 16.969 1.00 13.62 214 ALA A O 1
ATOM 1707 N N . LEU A 1 215 ? 34.507 -10.539 18.701 1.00 11.57 215 LEU A N 1
ATOM 1708 C CA . LEU A 1 215 ? 33.341 -10.024 17.987 1.00 11.07 215 LEU A CA 1
ATOM 1709 C C . LEU A 1 215 ? 32.851 -8.670 18.494 1.00 12.98 215 LEU A C 1
ATOM 1710 O O . LEU A 1 215 ? 31.912 -8.105 17.944 1.00 14.12 215 LEU A O 1
ATOM 1715 N N . LEU A 1 216 ? 33.485 -8.127 19.525 1.00 12.23 216 LEU A N 1
ATOM 1716 C CA . LEU A 1 216 ? 33.053 -6.848 20.068 1.00 12.24 216 LEU A CA 1
ATOM 1717 C C . LEU A 1 216 ? 33.182 -5.726 19.054 1.00 14.40 216 LEU A C 1
ATOM 1718 O O . LEU A 1 216 ? 34.208 -5.609 18.376 1.00 15.37 216 LEU A O 1
ATOM 1723 N N . THR A 1 217 ? 32.148 -4.892 18.988 1.00 13.92 217 THR A N 1
ATOM 1724 C CA . THR A 1 217 ? 32.145 -3.673 18.179 1.00 15.08 217 THR A CA 1
ATOM 1725 C C . THR A 1 217 ? 32.373 -2.445 19.064 1.00 19.60 217 THR A C 1
ATOM 1726 O O . THR A 1 217 ? 31.793 -2.334 20.142 1.00 18.24 217 THR A O 1
ATOM 1730 N N . SER A 1 218 ? 33.216 -1.526 18.610 1.00 19.78 218 SER A N 1
ATOM 1731 C CA . SER A 1 218 ? 33.505 -0.310 19.378 1.00 22.67 218 SER A CA 1
ATOM 1732 C C . SER A 1 218 ? 32.291 0.607 19.521 1.00 20.37 218 SER A C 1
ATOM 1733 O O . SER A 1 218 ? 31.374 0.570 18.698 1.00 20.37 218 SER A O 1
ATOM 1736 N N . GLU A 1 219 ? 32.306 1.445 20.560 1.00 29.14 219 GLU A N 1
ATOM 1737 C CA . GLU A 1 219 ? 31.231 2.417 20.792 1.00 30.78 219 GLU A CA 1
ATOM 1738 C C . GLU A 1 219 ? 31.062 3.360 19.599 1.00 29.18 219 GLU A C 1
ATOM 1739 O O . GLU A 1 219 ? 29.940 3.578 19.125 1.00 28.25 219 GLU A O 1
ATOM 1745 N N . LYS A 1 220 ? 32.170 3.896 19.096 1.00 30.56 220 LYS A N 1
ATOM 1746 C CA . LYS A 1 220 ? 32.101 4.816 17.966 1.00 35.47 220 LYS A CA 1
ATOM 1747 C C . LYS A 1 220 ? 31.451 4.167 16.748 1.00 29.22 220 LYS A C 1
ATOM 1748 O O . LYS A 1 220 ? 30.648 4.801 16.060 1.00 29.21 220 LYS A O 1
ATOM 1754 N N . ASP A 1 221 ? 31.777 2.900 16.486 1.00 28.10 221 ASP A N 1
ATOM 1755 C CA . ASP A 1 221 ? 31.186 2.203 15.354 1.00 26.49 221 ASP A CA 1
ATOM 1756 C C . ASP A 1 221 ? 29.678 1.997 15.539 1.00 25.11 221 ASP A C 1
ATOM 1757 O O . ASP A 1 221 ? 28.897 2.193 14.610 1.00 24.48 221 ASP A O 1
ATOM 1762 N N . TRP A 1 222 ? 29.261 1.592 16.732 1.00 24.84 222 TRP A N 1
ATOM 1763 C CA . TRP A 1 222 ? 27.837 1.369 16.960 1.00 23.84 222 TRP A CA 1
ATOM 1764 C C . TRP A 1 222 ? 27.068 2.686 16.911 1.00 24.69 222 TRP A C 1
ATOM 1765 O O . TRP A 1 222 ? 25.939 2.746 16.414 1.00 24.13 222 TRP A O 1
ATOM 1776 N N . GLN A 1 223 ? 27.698 3.731 17.424 1.00 26.27 223 GLN A N 1
ATOM 1777 C CA . GLN A 1 223 ? 27.162 5.087 17.341 1.00 27.53 223 GLN A CA 1
ATOM 1778 C C . GLN A 1 223 ? 26.914 5.504 15.899 1.00 32.18 223 GLN A C 1
ATOM 1779 O O . GLN A 1 223 ? 25.882 6.097 15.577 1.00 27.80 223 GLN A O 1
ATOM 1785 N N . GLY A 1 224 ? 27.881 5.196 15.040 1.00 27.34 224 GLY A N 1
ATOM 1786 C CA . GLY A 1 224 ? 27.788 5.500 13.623 1.00 27.37 224 GLY A CA 1
ATOM 1787 C C . GLY A 1 224 ? 26.595 4.819 13.002 1.00 25.88 224 GLY A C 1
ATOM 1788 O O . GLY A 1 224 ? 25.814 5.429 12.274 1.00 26.31 224 GLY A O 1
ATOM 1789 N N . PHE A 1 225 ? 26.461 3.529 13.289 1.00 24.35 225 PHE A N 1
ATOM 1790 C CA . PHE A 1 225 ? 25.315 2.767 12.833 1.00 23.45 225 PHE A CA 1
ATOM 1791 C C . PHE A 1 225 ? 24.002 3.374 13.346 1.00 23.60 225 PHE A C 1
ATOM 1792 O O . PHE A 1 225 ? 23.058 3.566 12.578 1.00 24.14 225 PHE A O 1
ATOM 1800 N N . LEU A 1 226 ? 23.934 3.664 14.643 1.00 24.20 226 LEU A N 1
ATOM 1801 C CA . LEU A 1 226 ? 22.678 4.099 15.239 1.00 24.81 226 LEU A CA 1
ATOM 1802 C C . LEU A 1 226 ? 22.161 5.397 14.620 1.00 26.31 226 LEU A C 1
ATOM 1803 O O . LEU A 1 226 ? 20.965 5.527 14.338 1.00 26.63 226 LEU A O 1
ATOM 1808 N N . GLU A 1 227 ? 23.068 6.346 14.403 1.00 27.48 227 GLU A N 1
ATOM 1809 C CA . GLU A 1 227 ? 22.699 7.641 13.835 1.00 29.25 227 GLU A CA 1
ATOM 1810 C C . GLU A 1 227 ? 22.032 7.460 12.479 1.00 28.90 227 GLU A C 1
ATOM 1811 O O . GLU A 1 227 ? 21.043 8.120 12.173 1.00 30.08 227 GLU A O 1
ATOM 1817 N N . LEU A 1 228 ? 22.560 6.537 11.679 1.00 27.43 228 LEU A N 1
ATOM 1818 C CA . LEU A 1 228 ? 21.997 6.276 10.365 1.00 27.07 228 LEU A CA 1
ATOM 1819 C C . LEU A 1 228 ? 20.721 5.443 10.468 1.00 26.18 228 LEU A C 1
ATOM 1820 O O . LEU A 1 228 ? 19.746 5.691 9.753 1.00 28.91 228 LEU A O 1
ATOM 1825 N N . TYR A 1 229 ? 20.726 4.469 11.372 1.00 24.94 229 TYR A N 1
ATOM 1826 C CA . TYR A 1 229 ? 19.595 3.560 11.530 1.00 24.21 229 TYR A CA 1
ATOM 1827 C C . TYR A 1 229 ? 18.328 4.316 11.929 1.00 32.37 229 TYR A C 1
ATOM 1828 O O . TYR A 1 229 ? 17.236 4.025 11.442 1.00 37.68 229 TYR A O 1
ATOM 1837 N N . LEU A 1 230 ? 18.489 5.301 12.805 1.00 33.38 230 LEU A N 1
ATOM 1838 C CA . LEU A 1 230 ? 17.362 6.063 13.336 1.00 39.65 230 LEU A CA 1
ATOM 1839 C C . LEU A 1 230 ? 16.691 6.951 12.291 1.00 47.12 230 LEU A C 1
ATOM 1840 O O . LEU A 1 230 ? 15.699 7.621 12.580 1.00 57.51 230 LEU A O 1
ATOM 1845 N N . GLN A 1 231 ? 17.228 6.950 11.077 1.00 36.29 231 GLN A N 1
ATOM 1846 C CA . GLN A 1 231 ? 16.687 7.774 10.004 1.00 38.14 231 GLN A CA 1
ATOM 1847 C C . GLN A 1 231 ? 16.307 6.929 8.797 1.00 41.09 231 GLN A C 1
ATOM 1848 O O . GLN A 1 231 ? 16.057 7.457 7.711 1.00 42.49 231 GLN A O 1
ATOM 1854 N N . ASN A 1 232 ? 16.262 5.616 9.005 1.00 39.89 232 ASN A N 1
ATOM 1855 C CA . ASN A 1 232 ? 15.979 4.658 7.941 1.00 46.85 232 ASN A CA 1
ATOM 1856 C C . ASN A 1 232 ? 16.923 4.834 6.762 1.00 44.65 232 ASN A C 1
ATOM 1857 O O . ASN A 1 232 ? 16.516 4.721 5.607 1.00 45.70 232 ASN A O 1
ATOM 1862 N N . SER A 1 233 ? 18.186 5.121 7.058 1.00 32.65 233 SER A N 1
ATOM 1863 C CA . SER A 1 233 ? 19.180 5.284 6.008 1.00 29.25 233 SER A CA 1
ATOM 1864 C C . SER A 1 233 ? 19.508 3.955 5.358 1.00 27.52 233 SER A C 1
ATOM 1865 O O . SER A 1 233 ? 19.792 2.980 6.047 1.00 25.15 233 SER A O 1
ATOM 1868 N N . PRO A 1 234 ? 19.491 3.917 4.019 1.00 26.46 234 PRO A N 1
ATOM 1869 C CA . PRO A 1 234 ? 19.914 2.698 3.322 1.00 23.65 234 PRO A CA 1
ATOM 1870 C C . PRO A 1 234 ? 21.401 2.387 3.522 1.00 26.42 234 PRO A C 1
ATOM 1871 O O . PRO A 1 234 ? 21.848 1.320 3.116 1.00 25.26 234 PRO A O 1
ATOM 1875 N N . GLU A 1 235 ? 22.147 3.287 4.155 1.00 23.63 235 GLU A N 1
ATOM 1876 C CA . GLU A 1 235 ? 23.580 3.085 4.345 1.00 23.26 235 GLU A CA 1
ATOM 1877 C C . GLU A 1 235 ? 23.931 2.651 5.775 1.00 22.53 235 GLU A C 1
ATOM 1878 O O . GLU A 1 235 ? 25.097 2.399 6.068 1.00 23.68 235 GLU A O 1
ATOM 1884 N N . ALA A 1 236 ? 22.933 2.550 6.648 1.00 22.30 236 ALA A N 1
ATOM 1885 C CA . ALA A 1 236 ? 23.187 2.267 8.061 1.00 21.89 236 ALA A CA 1
ATOM 1886 C C . ALA A 1 236 ? 23.925 0.953 8.285 1.00 20.53 236 ALA A C 1
ATOM 1887 O O . ALA A 1 236 ? 24.917 0.897 9.009 1.00 20.63 236 ALA A O 1
ATOM 1889 N N . CYS A 1 237 ? 23.446 -0.110 7.652 1.00 19.47 237 CYS A N 1
ATOM 1890 C CA A CYS A 1 237 ? 23.999 -1.435 7.876 0.77 18.37 237 CYS A CA 1
ATOM 1891 C CA B CYS A 1 237 ? 24.005 -1.441 7.872 0.23 18.37 237 CYS A CA 1
ATOM 1892 C C . CYS A 1 237 ? 25.442 -1.545 7.375 1.00 18.54 237 CYS A C 1
ATOM 1893 O O . CYS A 1 237 ? 26.213 -2.397 7.832 1.00 18.15 237 CYS A O 1
ATOM 1898 N N . ASP A 1 238 ? 25.815 -0.670 6.447 1.00 19.40 238 ASP A N 1
ATOM 1899 C CA . ASP A 1 238 ? 27.165 -0.688 5.909 1.00 19.91 238 ASP A CA 1
ATOM 1900 C C . ASP A 1 238 ? 28.072 0.390 6.481 1.00 21.32 238 ASP A C 1
ATOM 1901 O O . ASP A 1 238 ? 29.075 0.735 5.857 1.00 22.29 238 ASP A O 1
ATOM 1906 N N . TYR A 1 239 ? 27.736 0.910 7.661 1.00 21.62 239 TYR A N 1
ATOM 1907 C CA . TYR A 1 239 ? 28.558 1.946 8.284 1.00 23.13 239 TYR A CA 1
ATOM 1908 C C . TYR A 1 239 ? 30.013 1.504 8.363 1.00 25.79 239 TYR A C 1
ATOM 1909 O O . TYR A 1 239 ? 30.307 0.386 8.786 1.00 24.76 239 TYR A O 1
ATOM 1918 N N . GLY A 1 240 ? 30.918 2.378 7.929 1.00 26.30 240 GLY A N 1
ATOM 1919 C CA . GLY A 1 240 ? 32.339 2.081 7.956 1.00 30.71 240 GLY A CA 1
ATOM 1920 C C . GLY A 1 240 ? 32.892 1.441 6.693 1.00 29.99 240 GLY A C 1
ATOM 1921 O O . GLY A 1 240 ? 34.107 1.334 6.531 1.00 33.85 240 GLY A O 1
ATOM 1922 N N . LEU A 1 241 ? 32.012 1.015 5.790 1.00 26.02 241 LEU A N 1
ATOM 1923 C CA . LEU A 1 241 ? 32.450 0.353 4.559 1.00 24.93 241 LEU A CA 1
ATOM 1924 C C . LEU A 1 241 ? 32.336 1.263 3.336 1.00 29.95 241 LEU A C 1
ATOM 1925 O O . LEU A 1 241 ? 31.777 2.357 3.419 1.00 32.37 241 LEU A O 1
#